Protein AF-A0A973FR50-F1 (afdb_monomer)

Foldseek 3Di:
DDQKDKFWLVVLLVCVVVVFFDFDDEPFAFFQQVQQSQDDPNTGFFQFQFWFWWKWKKFQCVQPVDDDQELVSLLVQLQPDLAAEAAAQLAVLVLQLQLVLLVHDQADPVLAGDLLDPSNLRSLVSSLSNLVSHPPPQDHNVSRLLCVLVVSHGIYIGTPVCVVVSCVSHVPRPMDIAAAHHHVVRRGGRAGRIITIGITGTNPQDDPRVVVSNVVSNVSSPLVNQLVVCLVVVGGGRHLVNLPPVSQCVDNNSVRNSVRRNPHHHQHSDLLSVLLSVLSSVQSVCCNVVVDRSNRSSVSSSVSSVVSSVD

pLDDT: mean 94.97, std 3.85, range [79.56, 98.69]

Structure (mmCIF, N/CA/C/O backbone):
data_AF-A0A973FR50-F1
#
_entry.id   AF-A0A973FR50-F1
#
loop_
_atom_site.group_PDB
_atom_site.id
_atom_site.type_symbol
_atom_site.label_atom_id
_atom_site.label_alt_id
_atom_site.label_comp_id
_atom_site.label_asym_id
_atom_site.label_entity_id
_atom_site.label_seq_id
_atom_site.pdbx_PDB_ins_code
_atom_site.Cartn_x
_atom_site.Cartn_y
_atom_site.Cartn_z
_atom_site.occupancy
_atom_site.B_iso_or_equiv
_atom_site.auth_seq_id
_atom_site.auth_comp_id
_atom_site.auth_asym_id
_atom_site.auth_atom_id
_atom_site.pdbx_PDB_model_num
ATOM 1 N N . PRO A 1 1 ? -26.676 11.278 14.166 1.00 79.56 1 PRO A N 1
ATOM 2 C CA . PRO A 1 1 ? -25.687 10.511 13.365 1.00 79.56 1 PRO A CA 1
ATOM 3 C C . PRO A 1 1 ? -26.154 9.049 13.283 1.00 79.56 1 PRO A C 1
ATOM 5 O O . PRO A 1 1 ? -26.975 8.680 14.120 1.00 79.56 1 PRO A O 1
ATOM 8 N N . PRO A 1 2 ? -25.730 8.241 12.295 1.00 93.00 2 PRO A N 1
ATOM 9 C CA . PRO A 1 2 ? -26.029 6.806 12.291 1.00 93.00 2 PRO A CA 1
ATOM 10 C C . PRO A 1 2 ? -25.257 6.091 13.408 1.00 93.00 2 PRO A C 1
ATOM 12 O O . PRO A 1 2 ? -24.106 6.436 13.641 1.00 93.00 2 PRO A O 1
ATOM 15 N N . ASP A 1 3 ? -25.846 5.074 14.041 1.00 95.00 3 ASP A N 1
ATOM 16 C CA . ASP A 1 3 ? -25.213 4.317 15.141 1.00 95.00 3 ASP A CA 1
ATOM 17 C C . ASP A 1 3 ? -23.899 3.634 14.731 1.00 95.00 3 ASP A C 1
ATOM 19 O O . ASP A 1 3 ? -22.931 3.572 15.494 1.00 95.00 3 ASP A O 1
ATOM 23 N N . LEU A 1 4 ? -23.883 3.106 13.505 1.00 97.69 4 LEU A N 1
ATOM 24 C CA . LEU A 1 4 ? -22.774 2.368 12.918 1.00 97.69 4 LEU A CA 1
ATOM 25 C C . LEU A 1 4 ? -22.346 3.023 11.611 1.00 97.69 4 LEU A C 1
ATOM 27 O O . LEU A 1 4 ? -23.181 3.416 10.794 1.00 97.69 4 LEU A O 1
ATOM 31 N N . ILE A 1 5 ? -21.037 3.072 11.388 1.00 97.81 5 ILE A N 1
ATOM 32 C CA . ILE A 1 5 ? -20.440 3.586 10.158 1.00 97.81 5 ILE A CA 1
ATOM 33 C C . ILE A 1 5 ? -19.549 2.490 9.590 1.00 97.81 5 ILE A C 1
ATOM 35 O O . ILE A 1 5 ? -18.604 2.060 10.243 1.00 97.81 5 ILE A O 1
ATOM 39 N N . TRP A 1 6 ? -19.848 2.032 8.375 1.00 96.75 6 TRP A N 1
ATOM 40 C CA . TRP A 1 6 ? -18.958 1.161 7.615 1.00 96.75 6 TRP A CA 1
ATOM 41 C C . TRP A 1 6 ? -18.271 1.991 6.535 1.00 96.75 6 TRP A C 1
ATOM 43 O O . TRP A 1 6 ? -18.905 2.372 5.553 1.00 96.75 6 TRP A O 1
ATOM 53 N N . ALA A 1 7 ? -16.985 2.276 6.725 1.00 96.12 7 ALA A N 1
ATOM 54 C CA . ALA A 1 7 ? -16.197 3.068 5.784 1.00 96.12 7 ALA A CA 1
ATOM 55 C C . ALA A 1 7 ? -14.722 2.641 5.777 1.00 96.12 7 ALA A C 1
ATOM 57 O O . ALA A 1 7 ? -14.352 1.653 6.411 1.00 96.12 7 ALA A O 1
ATOM 58 N N . ASP A 1 8 ? -13.897 3.346 5.009 1.00 95.00 8 ASP A N 1
ATOM 59 C CA . ASP A 1 8 ? -12.456 3.117 4.912 1.00 95.00 8 ASP A CA 1
ATOM 60 C C . ASP A 1 8 ? -11.662 3.736 6.078 1.00 95.00 8 ASP A C 1
ATOM 62 O O . ASP A 1 8 ? -12.209 4.362 6.990 1.00 95.00 8 ASP A O 1
ATOM 66 N N . GLN A 1 9 ? -10.345 3.527 6.052 1.00 93.19 9 GLN A N 1
ATOM 67 C CA . GLN A 1 9 ? -9.423 4.054 7.061 1.00 93.19 9 GLN A CA 1
ATOM 68 C C . GLN A 1 9 ? -9.336 5.586 7.087 1.00 93.19 9 GLN A C 1
ATOM 70 O O . GLN A 1 9 ? -9.082 6.152 8.145 1.00 93.19 9 GLN A O 1
ATOM 75 N N . GLU A 1 10 ? -9.540 6.269 5.957 1.00 91.88 10 GLU A N 1
ATOM 76 C CA . GLU A 1 10 ? -9.490 7.737 5.903 1.00 91.88 10 GLU A CA 1
ATOM 77 C C . GLU A 1 10 ? -10.679 8.327 6.658 1.00 91.88 10 GLU A C 1
ATOM 79 O O . GLU A 1 10 ? -10.516 9.203 7.512 1.00 91.88 10 GLU A O 1
ATOM 84 N N . THR A 1 11 ? -11.864 7.758 6.424 1.00 96.25 11 THR A N 1
ATOM 85 C CA . THR A 1 11 ? -13.074 8.087 7.178 1.00 96.25 11 THR A CA 1
ATOM 86 C C . THR A 1 11 ? -12.891 7.789 8.666 1.00 96.25 11 THR A C 1
ATOM 88 O O . THR A 1 11 ? -13.267 8.609 9.504 1.00 96.25 11 THR A O 1
ATOM 91 N N . LEU A 1 12 ? -12.275 6.650 9.011 1.00 96.94 12 LEU A N 1
ATOM 92 C CA . LEU A 1 12 ? -11.959 6.304 10.399 1.00 96.94 12 LEU A CA 1
ATOM 93 C C . LEU A 1 12 ? -11.050 7.346 11.049 1.00 96.94 12 LEU A C 1
ATOM 95 O O . LEU A 1 12 ? -11.374 7.834 12.128 1.00 96.94 12 LEU A O 1
ATOM 99 N N . ALA A 1 13 ? -9.947 7.715 10.397 1.00 94.62 13 ALA A N 1
ATOM 100 C CA . ALA A 1 13 ? -8.997 8.688 10.926 1.00 94.62 13 ALA A CA 1
ATOM 101 C C . ALA A 1 13 ? -9.630 10.075 11.126 1.00 94.62 13 ALA A C 1
ATOM 103 O O . ALA A 1 13 ? -9.324 10.751 12.108 1.00 94.62 13 ALA A O 1
ATOM 104 N N . GLY A 1 14 ? -10.522 10.497 10.222 1.00 94.50 14 GLY A N 1
ATOM 105 C CA . GLY A 1 14 ? -11.292 11.737 10.367 1.00 94.50 14 GLY A CA 1
ATOM 106 C C . GLY A 1 14 ? -12.243 11.695 11.564 1.00 94.50 14 GLY A C 1
ATOM 107 O O . GLY A 1 14 ? -12.143 12.520 12.467 1.00 94.50 14 GLY A O 1
ATOM 108 N N . LEU A 1 15 ? -13.110 10.679 11.627 1.00 96.69 15 LEU A N 1
ATOM 109 C CA . LEU A 1 15 ? -14.083 10.528 12.717 1.00 96.69 15 LEU A CA 1
ATOM 110 C C . LEU A 1 15 ? -13.418 10.355 14.087 1.00 96.69 15 LEU A C 1
ATOM 112 O O . LEU A 1 15 ? -13.945 10.827 15.095 1.00 96.69 15 LEU A O 1
ATOM 116 N N . LEU A 1 16 ? -12.270 9.675 14.130 1.00 96.25 16 LEU A N 1
ATOM 117 C CA . LEU A 1 16 ? -11.480 9.526 15.344 1.00 96.25 16 LEU A CA 1
ATOM 118 C C . LEU A 1 16 ? -10.911 10.872 15.809 1.00 96.25 16 LEU A C 1
ATOM 120 O O . LEU A 1 16 ? -11.036 11.201 16.987 1.00 96.25 16 LEU A O 1
ATOM 124 N N . ALA A 1 17 ? -10.335 11.658 14.894 1.00 94.00 17 ALA A N 1
ATOM 125 C CA . ALA A 1 17 ? -9.826 12.994 15.204 1.00 94.00 17 ALA A CA 1
ATOM 126 C C . ALA A 1 17 ? -10.936 13.934 15.712 1.00 94.00 17 ALA A C 1
ATOM 128 O O . ALA A 1 17 ? -10.703 14.720 16.627 1.00 94.00 17 ALA A O 1
ATOM 129 N N . ASP A 1 18 ? -12.156 13.781 15.191 1.00 95.62 18 ASP A N 1
ATOM 130 C CA . ASP A 1 18 ? -13.338 14.551 15.597 1.00 95.62 18 ASP A CA 1
ATOM 131 C C . ASP A 1 18 ? -14.015 14.023 16.882 1.00 95.62 18 ASP A C 1
ATOM 133 O O . ASP A 1 18 ? -15.074 14.517 17.289 1.00 95.62 18 ASP A O 1
ATOM 137 N N . GLY A 1 19 ? -13.456 12.986 17.519 1.00 96.31 19 GLY A N 1
ATOM 138 C CA . GLY A 1 19 ? -14.001 12.386 18.740 1.00 96.31 19 GLY A CA 1
ATOM 139 C C . GLY A 1 19 ? -15.372 11.723 18.560 1.00 96.31 19 GLY A C 1
ATOM 140 O O . GLY A 1 19 ? -16.116 11.578 19.528 1.00 96.31 19 GLY A O 1
ATOM 141 N N . GLN A 1 20 ? -15.724 11.333 17.331 1.00 97.56 20 GLN A N 1
ATOM 142 C CA . GLN A 1 20 ? -17.041 10.786 16.974 1.00 97.56 20 GLN A CA 1
ATOM 143 C C . GLN A 1 20 ? -17.154 9.275 17.194 1.00 97.56 20 GLN A C 1
ATOM 145 O O . GLN A 1 20 ? -18.222 8.701 16.991 1.00 97.56 20 GLN A O 1
ATOM 150 N N . LEU A 1 21 ? -16.070 8.607 17.585 1.00 98.00 21 LEU A N 1
ATOM 151 C CA . LEU A 1 21 ? -16.027 7.154 17.725 1.00 98.00 21 LEU A CA 1
ATOM 152 C C . LEU A 1 21 ? -15.899 6.728 19.186 1.00 98.00 21 LEU A C 1
ATOM 154 O O . LEU A 1 21 ? -15.312 7.430 20.008 1.00 98.00 21 LEU A O 1
ATOM 158 N N . GLN A 1 22 ? -16.397 5.532 19.497 1.00 98.06 22 GLN A N 1
ATOM 159 C CA . GLN A 1 22 ? -16.023 4.800 20.708 1.00 98.06 22 GLN A CA 1
ATOM 160 C C . GLN A 1 22 ? -15.123 3.609 20.369 1.00 98.06 22 GLN A C 1
ATOM 162 O O . GLN A 1 22 ? -15.199 3.039 19.280 1.00 98.06 22 GLN A O 1
ATOM 167 N N . ALA A 1 23 ? -14.292 3.204 21.329 1.00 98.06 23 ALA A N 1
ATOM 168 C CA . ALA A 1 23 ? -13.440 2.033 21.173 1.00 98.06 23 ALA A CA 1
ATOM 169 C C . ALA A 1 23 ? -14.272 0.746 21.048 1.00 98.06 23 ALA A C 1
ATOM 171 O O . ALA A 1 23 ? -15.275 0.550 21.740 1.00 98.06 23 ALA A O 1
ATOM 172 N N . VAL A 1 24 ? -13.804 -0.163 20.201 1.00 97.81 24 VAL A N 1
ATOM 173 C CA . VAL A 1 24 ? -14.421 -1.461 19.929 1.00 97.81 24 VAL A CA 1
ATOM 174 C C . VAL A 1 24 ? -13.473 -2.601 20.307 1.00 97.81 24 VAL A C 1
ATOM 176 O O . VAL A 1 24 ? -12.308 -2.402 20.647 1.00 97.81 24 VAL A O 1
ATOM 179 N N . GLN A 1 25 ? -13.984 -3.828 20.267 1.00 95.62 25 GLN A N 1
ATOM 180 C CA . GLN A 1 25 ? -13.192 -5.047 20.411 1.00 95.62 25 GLN A CA 1
ATOM 181 C C . GLN A 1 25 ? -13.450 -5.928 19.195 1.00 95.62 25 GLN A C 1
ATOM 183 O O . GLN A 1 25 ? -14.602 -6.089 18.796 1.00 95.62 25 GLN A O 1
ATOM 188 N N . SER A 1 26 ? -12.388 -6.508 18.645 1.00 94.44 26 SER A N 1
ATOM 189 C CA . SER A 1 26 ? -12.476 -7.544 17.616 1.00 94.44 26 SER A CA 1
ATOM 190 C C . SER A 1 26 ? -12.478 -8.922 18.284 1.00 94.44 26 SER A C 1
ATOM 192 O O . SER A 1 26 ? -11.691 -9.168 19.200 1.00 94.44 26 SER A O 1
ATOM 194 N N . LYS A 1 27 ? -13.382 -9.811 17.860 1.00 93.81 27 LYS A N 1
ATOM 195 C CA . LYS A 1 27 ? -13.430 -11.221 18.301 1.00 93.81 27 LYS A CA 1
ATOM 196 C C . LYS A 1 27 ? -12.976 -12.196 17.214 1.00 93.81 27 LYS A C 1
ATOM 198 O O . LYS A 1 27 ? -12.893 -13.396 17.477 1.00 93.81 27 LYS A O 1
ATOM 203 N N . GLY A 1 28 ? -12.743 -11.690 16.006 1.00 94.06 28 GLY A N 1
ATOM 204 C CA . GLY A 1 28 ? -12.264 -12.451 14.861 1.00 94.06 28 GLY A CA 1
ATOM 205 C C . GLY A 1 28 ? -10.750 -12.664 14.858 1.00 94.06 28 GLY A C 1
ATOM 206 O O . GLY A 1 28 ? -10.053 -12.509 15.861 1.00 94.06 28 GLY A O 1
ATOM 207 N N . ASP A 1 29 ? -10.233 -13.005 13.681 1.00 96.25 29 ASP A N 1
ATOM 208 C CA . ASP A 1 29 ? -8.812 -13.219 13.405 1.00 96.25 29 ASP A CA 1
ATOM 209 C C . ASP A 1 29 ? -8.277 -12.249 12.328 1.00 96.25 29 ASP A C 1
ATOM 211 O O . ASP A 1 29 ? -7.767 -12.688 11.291 1.00 96.25 29 ASP A O 1
ATOM 215 N N . PRO A 1 30 ? -8.385 -10.924 12.539 1.00 96.88 30 PRO A N 1
ATOM 216 C CA . PRO A 1 30 ? -8.095 -9.941 11.504 1.00 96.88 30 PRO A CA 1
ATOM 217 C C . PRO A 1 30 ? -6.619 -9.926 11.091 1.00 96.88 30 PRO A C 1
ATOM 219 O O . PRO A 1 30 ? -5.721 -10.259 11.869 1.00 96.88 30 PRO A O 1
ATOM 222 N N . LEU A 1 31 ? -6.346 -9.504 9.861 1.00 97.25 31 LEU A N 1
ATOM 223 C CA . LEU A 1 31 ? -4.993 -9.243 9.382 1.00 97.25 31 LEU A CA 1
ATOM 224 C C . LEU A 1 31 ? -4.296 -8.201 10.278 1.00 97.25 31 LEU A C 1
ATOM 226 O O . LEU A 1 31 ? -4.924 -7.191 10.603 1.00 97.25 31 LEU A O 1
ATOM 230 N N . PRO A 1 32 ? -3.021 -8.411 10.669 1.00 96.12 32 PRO A N 1
ATOM 231 C CA . PRO A 1 32 ? -2.315 -7.493 11.566 1.00 96.12 32 PRO A CA 1
ATOM 232 C C . PRO A 1 32 ? -2.300 -6.041 11.072 1.00 96.12 32 PRO A C 1
ATOM 234 O O . PRO A 1 32 ? -2.659 -5.150 11.834 1.00 96.12 32 PRO A O 1
ATOM 237 N N . GLY A 1 33 ? -2.026 -5.806 9.784 1.00 95.94 33 GLY A N 1
ATOM 238 C CA . GLY A 1 33 ? -2.044 -4.454 9.215 1.00 95.94 33 GLY A CA 1
ATOM 239 C C . GLY A 1 33 ? -3.408 -3.754 9.311 1.00 95.94 33 GLY A C 1
ATOM 240 O O . GLY A 1 33 ? -3.473 -2.547 9.507 1.00 95.94 33 GLY A O 1
ATOM 241 N N . LEU A 1 34 ? -4.527 -4.491 9.282 1.00 97.50 34 LEU A N 1
ATOM 242 C CA . LEU A 1 34 ? -5.849 -3.886 9.500 1.00 97.50 34 LEU A CA 1
ATOM 243 C C . LEU A 1 34 ? -6.082 -3.487 10.955 1.00 97.50 34 LEU A C 1
ATOM 245 O O . LEU A 1 34 ? -6.798 -2.523 11.214 1.00 97.50 34 LEU A O 1
ATOM 249 N N . LEU A 1 35 ? -5.517 -4.235 11.904 1.00 97.25 35 LEU A N 1
ATOM 250 C CA . LEU A 1 35 ? -5.550 -3.824 13.303 1.00 97.25 35 LEU A CA 1
ATOM 251 C C . LEU A 1 35 ? -4.754 -2.537 13.488 1.00 97.25 35 LEU A C 1
ATOM 253 O O . LEU A 1 35 ? -5.253 -1.631 14.146 1.00 97.25 35 LEU A O 1
ATOM 257 N N . GLU A 1 36 ? -3.574 -2.432 12.875 1.00 95.62 36 GLU A N 1
ATOM 258 C CA . GLU A 1 36 ? -2.768 -1.207 12.876 1.00 95.62 36 GLU A CA 1
ATOM 259 C C . GLU A 1 36 ? -3.562 -0.021 12.303 1.00 95.62 36 GLU A C 1
ATOM 261 O O . GLU A 1 36 ? -3.689 0.993 12.983 1.00 95.62 36 GLU A O 1
ATOM 266 N N . ASN A 1 37 ? -4.211 -0.181 11.141 1.00 96.25 37 ASN A N 1
ATOM 267 C CA . ASN A 1 37 ? -5.043 0.859 10.506 1.00 96.25 37 ASN A CA 1
ATOM 268 C C . ASN A 1 37 ? -6.165 1.419 11.386 1.00 96.25 37 ASN A C 1
ATOM 270 O O . ASN A 1 37 ? -6.622 2.541 11.175 1.00 96.25 37 ASN A O 1
ATOM 274 N N . ALA A 1 38 ? -6.665 0.619 12.325 1.00 97.31 38 ALA A N 1
ATOM 275 C CA . ALA A 1 38 ? -7.791 0.978 13.174 1.00 97.31 38 ALA A CA 1
ATOM 276 C C . ALA A 1 38 ? -7.393 1.179 14.639 1.00 97.31 38 ALA A C 1
ATOM 278 O O . ALA A 1 38 ? -8.282 1.342 15.477 1.00 97.31 38 ALA A O 1
ATOM 279 N N . SER A 1 39 ? -6.097 1.157 14.971 1.00 96.06 39 SER A N 1
ATOM 280 C CA . SER A 1 39 ? -5.629 1.263 16.354 1.00 96.06 39 SER A CA 1
ATOM 281 C C . SER A 1 39 ? -4.870 2.554 16.620 1.00 96.06 39 SER A C 1
ATOM 283 O O . SER A 1 39 ? -3.914 2.884 15.928 1.00 96.06 39 SER A O 1
ATOM 285 N N . ALA A 1 40 ? -5.257 3.245 17.686 1.00 94.00 40 ALA A N 1
ATOM 286 C CA . ALA A 1 40 ? -4.554 4.408 18.220 1.00 94.00 40 ALA A CA 1
ATOM 287 C C . ALA A 1 40 ? -4.648 4.389 19.750 1.00 94.00 40 ALA A C 1
ATOM 289 O O . ALA A 1 40 ? -5.666 3.957 20.302 1.00 94.00 40 ALA A O 1
ATOM 290 N N . ASP A 1 41 ? -3.584 4.814 20.435 1.00 91.19 41 ASP A N 1
ATOM 291 C CA . ASP A 1 41 ? -3.491 4.856 21.904 1.00 91.19 41 ASP A CA 1
ATOM 292 C C . ASP A 1 41 ? -3.843 3.521 22.588 1.00 91.19 41 ASP A C 1
ATOM 294 O O . ASP A 1 41 ? -4.537 3.466 23.608 1.00 91.19 41 ASP A O 1
ATOM 298 N N . GLY A 1 42 ? -3.411 2.410 21.982 1.00 92.62 42 GLY A N 1
ATOM 299 C CA . GLY A 1 42 ? -3.659 1.055 22.485 1.00 92.62 42 GLY A CA 1
ATOM 300 C C . GLY A 1 42 ? -5.122 0.596 22.411 1.00 92.62 42 GLY A C 1
ATOM 301 O O . GLY A 1 42 ? -5.470 -0.424 23.007 1.00 92.62 42 GLY A O 1
ATOM 302 N N . LYS A 1 43 ? -5.989 1.328 21.700 1.00 97.06 43 LYS A N 1
ATOM 303 C CA . LYS A 1 43 ? -7.406 0.996 21.502 1.00 97.06 43 LYS A CA 1
ATOM 304 C C . LYS A 1 43 ? -7.705 0.770 20.029 1.00 97.06 43 LYS A C 1
ATOM 306 O O . LYS A 1 43 ? -7.148 1.448 19.174 1.00 97.06 43 LYS A O 1
ATOM 311 N N . LEU A 1 44 ? -8.632 -0.145 19.760 1.00 98.19 44 LEU A N 1
ATOM 312 C CA . LEU A 1 44 ? -9.195 -0.377 18.434 1.00 98.19 44 LEU A CA 1
ATOM 313 C C . LEU A 1 44 ? -10.437 0.506 18.248 1.00 98.19 44 LEU A C 1
ATOM 315 O O . LEU A 1 44 ? -11.309 0.528 19.115 1.00 98.19 44 LEU A O 1
ATOM 319 N N . TRP A 1 45 ? -10.537 1.193 17.117 1.00 98.31 45 TRP A N 1
ATOM 320 C CA . TRP A 1 45 ? -11.592 2.173 16.819 1.00 98.31 45 TRP A CA 1
ATOM 321 C C . TRP A 1 45 ? -12.535 1.743 15.692 1.00 98.31 45 TRP A C 1
ATOM 323 O O . TRP A 1 45 ? -13.551 2.387 15.442 1.00 98.31 45 TRP A O 1
ATOM 333 N N . GLY A 1 46 ? -12.248 0.614 15.047 1.00 98.19 46 GLY A N 1
ATOM 334 C CA . GLY A 1 46 ? -13.112 0.010 14.045 1.00 98.19 46 GLY A CA 1
ATOM 335 C C . GLY A 1 46 ? -12.843 -1.484 13.911 1.00 98.19 46 GLY A C 1
ATOM 336 O O . GLY A 1 46 ? -11.699 -1.924 13.988 1.00 98.19 46 GLY A O 1
ATOM 337 N N . VAL A 1 47 ? -13.897 -2.278 13.729 1.00 98.44 47 VAL A N 1
ATOM 338 C CA . VAL A 1 47 ? -13.775 -3.724 13.499 1.00 98.44 47 VAL A CA 1
ATOM 339 C C . VAL A 1 47 ? -13.422 -3.956 12.028 1.00 98.44 47 VAL A C 1
ATOM 341 O O . VAL A 1 47 ? -14.216 -3.556 11.174 1.00 98.44 47 VAL A O 1
ATOM 344 N N . PRO A 1 48 ? -12.278 -4.583 11.698 1.00 97.81 48 PRO A N 1
ATOM 345 C CA . PRO A 1 48 ? -11.898 -4.834 10.310 1.00 97.81 48 PRO A CA 1
ATOM 346 C C . PRO A 1 48 ? -12.900 -5.734 9.580 1.00 97.81 48 PRO A C 1
ATOM 348 O O . PRO A 1 48 ? -13.218 -6.822 10.056 1.00 97.81 48 PRO A O 1
ATOM 351 N N . LEU A 1 49 ? -13.366 -5.300 8.406 1.00 96.38 49 LEU A N 1
ATOM 352 C CA . LEU A 1 49 ? -14.350 -6.032 7.601 1.00 96.38 49 LEU A CA 1
ATOM 353 C C . LEU A 1 49 ? -13.845 -6.471 6.228 1.00 96.38 49 LEU A C 1
ATOM 355 O O . LEU A 1 49 ? -14.357 -7.448 5.688 1.00 96.38 49 LEU A O 1
ATOM 359 N N . SER A 1 50 ? -12.871 -5.771 5.652 1.00 95.12 50 SER A N 1
ATOM 360 C CA . SER A 1 50 ? -12.230 -6.171 4.397 1.00 95.12 50 SER A CA 1
ATOM 361 C C . SER A 1 50 ? -10.827 -5.590 4.294 1.00 95.12 50 SER A C 1
ATOM 363 O O . SER A 1 50 ? -10.559 -4.519 4.837 1.00 95.12 50 SER A O 1
ATOM 365 N N . ALA A 1 51 ? -9.978 -6.260 3.526 1.00 95.00 51 ALA A N 1
ATOM 366 C CA . ALA A 1 51 ? -8.688 -5.776 3.061 1.00 95.00 51 ALA A CA 1
ATOM 367 C C . ALA A 1 51 ? -8.790 -5.351 1.589 1.00 95.00 51 ALA A C 1
ATOM 369 O O . ALA A 1 51 ? -9.505 -5.968 0.797 1.00 95.00 51 ALA A O 1
ATOM 370 N N . GLN A 1 52 ? -8.090 -4.286 1.221 1.00 89.62 52 GLN A N 1
ATOM 371 C CA . GLN A 1 52 ? -8.107 -3.723 -0.127 1.00 89.62 52 GLN A CA 1
ATOM 372 C C . GLN A 1 52 ? -6.842 -2.913 -0.391 1.00 89.62 52 GLN A C 1
ATOM 374 O O . GLN A 1 52 ? -6.050 -2.654 0.514 1.00 89.62 52 GLN A O 1
ATOM 379 N N . GLY A 1 53 ? -6.682 -2.458 -1.626 1.00 87.94 53 GLY A N 1
ATOM 380 C CA . GLY A 1 53 ? -5.693 -1.442 -1.942 1.00 87.94 53 GLY A CA 1
ATOM 381 C C . GLY A 1 53 ? -4.265 -1.975 -2.012 1.00 87.94 53 GLY A C 1
ATOM 382 O O . GLY A 1 53 ? -3.313 -1.221 -1.828 1.00 87.94 53 GLY A O 1
ATOM 383 N N . SER A 1 54 ? -4.109 -3.276 -2.255 1.00 91.81 54 SER A N 1
ATOM 384 C CA . SER A 1 54 ? -2.789 -3.882 -2.408 1.00 91.81 54 SER A CA 1
ATOM 385 C C . SER A 1 54 ? -2.191 -3.494 -3.757 1.00 91.81 54 SER A C 1
ATOM 387 O O . SER A 1 54 ? -2.818 -3.723 -4.792 1.00 91.81 54 SER A O 1
ATOM 389 N N . LEU A 1 55 ? -0.966 -2.961 -3.752 1.00 96.50 55 LEU A N 1
ATOM 390 C CA . LEU A 1 55 ? -0.180 -2.829 -4.978 1.00 96.50 55 LEU A CA 1
ATOM 391 C C . LEU A 1 55 ? 0.322 -4.198 -5.438 1.00 96.50 55 LEU A C 1
ATOM 393 O O . LEU A 1 55 ? 0.762 -5.027 -4.640 1.00 96.50 55 LEU A O 1
ATOM 397 N N . LEU A 1 56 ? 0.277 -4.411 -6.742 1.00 96.88 56 LEU A N 1
ATOM 398 C CA . LEU A 1 56 ? 0.639 -5.641 -7.423 1.00 96.88 56 LEU A CA 1
ATOM 399 C C . LEU A 1 56 ? 1.639 -5.324 -8.531 1.00 96.88 56 LEU A C 1
ATOM 401 O O . LEU A 1 56 ? 1.652 -4.226 -9.087 1.00 96.88 56 LEU A O 1
ATOM 405 N N . LEU A 1 57 ? 2.459 -6.313 -8.870 1.00 98.06 57 LEU A N 1
ATOM 406 C CA . LEU A 1 57 ? 3.264 -6.274 -10.077 1.00 98.06 57 LEU A CA 1
ATOM 407 C C . LEU A 1 57 ? 2.422 -6.823 -11.227 1.00 98.06 57 LEU A C 1
ATOM 409 O O . LEU A 1 57 ? 2.034 -7.993 -11.234 1.00 98.06 57 LEU A O 1
ATOM 413 N N . LEU A 1 58 ? 2.156 -5.968 -12.200 1.00 97.94 58 LEU A N 1
ATOM 414 C CA . LEU A 1 58 ? 1.481 -6.310 -13.437 1.00 97.94 58 LEU A CA 1
ATOM 415 C C . LEU A 1 58 ? 2.533 -6.484 -14.529 1.00 97.94 58 LEU A C 1
ATOM 417 O O . LEU A 1 58 ? 3.486 -5.706 -14.614 1.00 97.94 58 LEU A O 1
ATOM 421 N N . TYR A 1 59 ? 2.372 -7.508 -15.361 1.00 97.50 59 TYR A N 1
ATOM 422 C CA . TYR A 1 59 ? 3.278 -7.745 -16.477 1.00 97.50 59 TYR A CA 1
ATOM 423 C C . TYR A 1 59 ? 2.529 -8.163 -17.735 1.00 97.50 59 TYR A C 1
ATOM 425 O O . TYR A 1 59 ? 1.557 -8.911 -17.671 1.00 97.50 59 TYR A O 1
ATOM 433 N N . ASN A 1 60 ? 2.982 -7.680 -18.886 1.00 96.62 60 ASN A N 1
ATOM 434 C CA . ASN A 1 60 ? 2.468 -8.098 -20.181 1.00 96.62 60 ASN A CA 1
ATOM 435 C C . ASN A 1 60 ? 3.173 -9.396 -20.594 1.00 96.62 60 ASN A C 1
ATOM 437 O O . ASN A 1 60 ? 4.374 -9.389 -20.878 1.00 96.62 60 ASN A O 1
ATOM 441 N N . ARG A 1 61 ? 2.434 -10.508 -20.654 1.00 96.19 61 ARG A N 1
ATOM 442 C CA . ARG A 1 61 ? 2.979 -11.836 -20.979 1.00 96.19 61 ARG A CA 1
ATOM 443 C C . ARG A 1 61 ? 3.543 -11.937 -22.395 1.00 96.19 61 ARG A C 1
ATOM 445 O O . ARG A 1 61 ? 4.411 -12.775 -22.633 1.00 96.19 61 ARG A O 1
ATOM 452 N N . ALA A 1 62 ? 3.124 -11.059 -23.310 1.00 95.00 62 ALA A N 1
ATOM 453 C CA . ALA A 1 62 ? 3.709 -10.971 -24.646 1.00 95.00 62 ALA A CA 1
ATOM 454 C C . ALA A 1 62 ? 5.139 -10.397 -24.632 1.00 95.00 62 ALA A C 1
ATOM 456 O O . ALA A 1 62 ? 5.925 -10.690 -25.532 1.00 95.00 62 ALA A O 1
ATOM 457 N N . LEU A 1 63 ? 5.487 -9.603 -23.611 1.00 95.88 63 LEU A N 1
ATOM 458 C CA . LEU A 1 63 ? 6.796 -8.953 -23.468 1.00 95.88 63 LEU A CA 1
ATOM 459 C C . LEU A 1 63 ? 7.672 -9.587 -22.375 1.00 95.88 63 LEU A C 1
ATOM 461 O O . LEU A 1 63 ? 8.899 -9.513 -22.450 1.00 95.88 63 LEU A O 1
ATOM 465 N N . SER A 1 64 ? 7.067 -10.234 -21.375 1.00 96.31 64 SER A N 1
ATOM 466 C CA . SER A 1 64 ? 7.764 -10.960 -20.310 1.00 96.31 64 SER A CA 1
ATOM 467 C C . SER A 1 64 ? 6.999 -12.227 -19.938 1.00 96.31 64 SER A C 1
ATOM 469 O O . SER A 1 64 ? 5.898 -12.152 -19.406 1.00 96.31 64 SER A O 1
ATOM 471 N N . ALA A 1 65 ? 7.592 -13.400 -20.165 1.00 94.56 65 ALA A N 1
ATOM 472 C CA . ALA A 1 65 ? 6.930 -14.682 -19.898 1.00 94.56 65 ALA A CA 1
ATOM 473 C C . ALA A 1 65 ? 6.606 -14.906 -18.404 1.00 94.56 65 ALA A C 1
ATOM 475 O O . ALA A 1 65 ? 5.617 -15.559 -18.067 1.00 94.56 65 ALA A O 1
ATOM 476 N N . ASP A 1 66 ? 7.432 -14.352 -17.517 1.00 96.88 66 ASP A N 1
ATOM 477 C CA . ASP A 1 66 ? 7.338 -14.455 -16.061 1.00 96.88 66 ASP A CA 1
ATOM 478 C C . ASP A 1 66 ? 7.568 -13.083 -15.394 1.00 96.88 66 ASP A C 1
ATOM 480 O O . ASP A 1 66 ? 8.211 -12.209 -15.992 1.00 96.88 66 ASP A O 1
ATOM 484 N N . PRO A 1 67 ? 7.048 -12.852 -14.174 1.00 97.25 67 PRO A N 1
ATOM 485 C CA . PRO A 1 67 ? 7.319 -11.624 -13.435 1.00 97.25 67 PRO A CA 1
ATOM 486 C C . PRO A 1 67 ? 8.747 -11.639 -12.856 1.00 97.25 67 PRO A C 1
ATOM 488 O O . PRO A 1 67 ? 9.184 -12.684 -12.370 1.00 97.25 67 PRO A O 1
ATOM 491 N N . PRO A 1 68 ? 9.471 -10.501 -12.832 1.00 98.00 68 PRO A N 1
ATOM 492 C CA . PRO A 1 68 ? 10.737 -10.402 -12.108 1.00 98.00 68 PRO A CA 1
ATOM 493 C C . PRO A 1 68 ? 10.556 -10.745 -10.624 1.00 98.00 68 PRO A C 1
ATOM 495 O O . PRO A 1 68 ? 9.666 -10.221 -9.952 1.00 98.00 68 PRO A O 1
ATOM 498 N N . ALA A 1 69 ? 11.416 -11.618 -10.102 1.00 98.00 69 ALA A N 1
ATOM 499 C CA . ALA A 1 69 ? 11.349 -12.091 -8.723 1.00 98.00 69 ALA A CA 1
ATOM 500 C C . ALA A 1 69 ? 11.993 -11.106 -7.737 1.00 98.00 69 ALA A C 1
ATOM 502 O O . ALA A 1 69 ? 11.646 -11.097 -6.550 1.00 98.00 69 ALA A O 1
ATOM 503 N N . THR A 1 70 ? 12.918 -10.274 -8.223 1.00 98.69 70 THR A N 1
ATOM 504 C CA . THR A 1 70 ? 13.669 -9.304 -7.419 1.00 98.69 70 THR A CA 1
ATOM 505 C C . THR A 1 70 ? 13.584 -7.883 -7.971 1.00 98.69 70 THR A C 1
ATOM 507 O O . THR A 1 70 ? 13.299 -7.679 -9.151 1.00 98.69 70 THR A O 1
ATOM 510 N N . SER A 1 71 ? 13.839 -6.885 -7.120 1.00 98.44 71 SER A N 1
ATOM 511 C CA . SER A 1 71 ? 13.944 -5.486 -7.550 1.00 98.44 71 SER A CA 1
ATOM 512 C C . SER A 1 71 ? 15.038 -5.284 -8.603 1.00 98.44 71 SER A C 1
ATOM 514 O O . SER A 1 71 ? 14.860 -4.498 -9.529 1.00 98.44 71 SER A O 1
ATOM 516 N N . ASP A 1 72 ? 16.138 -6.033 -8.507 1.00 98.31 72 ASP A N 1
ATOM 517 C CA . ASP A 1 72 ? 17.267 -5.947 -9.438 1.00 98.31 72 ASP A CA 1
ATOM 518 C C . ASP A 1 72 ? 16.892 -6.516 -10.812 1.00 98.31 72 ASP A C 1
ATOM 520 O O . ASP A 1 72 ? 17.182 -5.910 -11.845 1.00 98.31 72 ASP A O 1
ATOM 524 N N . GLU A 1 73 ? 16.180 -7.648 -10.836 1.00 98.38 73 GLU A N 1
ATOM 525 C CA . GLU A 1 73 ? 15.607 -8.200 -12.066 1.00 98.38 73 GLU A CA 1
ATOM 526 C C . GLU A 1 73 ? 14.572 -7.258 -12.676 1.00 98.38 73 GLU A C 1
ATOM 528 O O . GLU A 1 73 ? 14.565 -7.081 -13.895 1.00 98.38 73 GLU A O 1
ATOM 533 N N . LEU A 1 74 ? 13.723 -6.636 -11.849 1.00 98.62 74 LEU A N 1
ATOM 534 C CA . LEU A 1 74 ? 12.747 -5.654 -12.310 1.00 98.62 74 LEU A CA 1
ATOM 535 C C . LEU A 1 74 ? 13.456 -4.479 -12.986 1.00 98.62 74 LEU A C 1
ATOM 537 O O . LEU A 1 74 ? 13.106 -4.147 -14.115 1.00 98.62 74 LEU A O 1
ATOM 541 N N . ILE A 1 75 ? 14.496 -3.905 -12.373 1.00 98.00 75 ILE A N 1
ATOM 542 C CA . ILE A 1 75 ? 15.299 -2.835 -12.985 1.00 98.00 75 ILE A CA 1
ATOM 543 C C . ILE A 1 75 ? 15.914 -3.304 -14.307 1.00 98.00 75 ILE A C 1
ATOM 545 O O . ILE A 1 75 ? 15.760 -2.642 -15.336 1.00 98.00 75 ILE A O 1
ATOM 549 N N . ALA A 1 76 ? 16.604 -4.446 -14.299 1.00 97.88 76 ALA A N 1
ATOM 550 C CA . ALA A 1 76 ? 17.327 -4.939 -15.466 1.00 97.88 76 ALA A CA 1
ATOM 551 C C . ALA A 1 76 ? 16.394 -5.231 -16.650 1.00 97.88 76 ALA A C 1
ATOM 553 O O . ALA A 1 76 ? 16.700 -4.867 -17.787 1.00 97.88 76 ALA A O 1
ATOM 554 N N . ARG A 1 77 ? 15.244 -5.865 -16.391 1.00 97.88 77 ARG A N 1
ATOM 555 C CA . ARG A 1 77 ? 14.247 -6.178 -17.420 1.00 97.88 77 ARG A CA 1
ATOM 556 C C . ARG A 1 77 ? 13.532 -4.922 -17.911 1.00 97.88 77 ARG A C 1
ATOM 558 O O . ARG A 1 77 ? 13.380 -4.768 -19.117 1.00 97.88 77 ARG A O 1
ATOM 565 N N . SER A 1 78 ? 13.176 -4.000 -17.017 1.00 97.38 78 SER A N 1
ATOM 566 C CA . SER A 1 78 ? 12.476 -2.761 -17.391 1.00 97.38 78 SER A CA 1
ATOM 567 C C . SER A 1 78 ? 13.355 -1.816 -18.220 1.00 97.38 78 SER A C 1
ATOM 569 O O . SER A 1 78 ? 12.859 -1.068 -19.052 1.00 97.38 78 SER A O 1
ATOM 571 N N . ARG A 1 79 ? 14.683 -1.866 -18.073 1.00 95.31 79 ARG A N 1
ATOM 572 C CA . ARG A 1 79 ? 15.606 -1.043 -18.879 1.00 95.31 79 ARG A CA 1
ATOM 573 C C . ARG A 1 79 ? 15.935 -1.629 -20.257 1.00 95.31 79 ARG A C 1
ATOM 575 O O . ARG A 1 79 ? 16.655 -0.996 -21.029 1.00 95.31 79 ARG A O 1
ATOM 582 N N . LYS A 1 80 ? 15.463 -2.837 -20.583 1.00 91.94 80 LYS A N 1
ATOM 583 C CA . LYS A 1 80 ? 15.817 -3.534 -21.825 1.00 91.94 80 LYS A CA 1
ATOM 584 C C . LYS A 1 80 ? 14.700 -3.432 -22.862 1.00 91.94 80 LYS A C 1
ATOM 586 O O . LYS A 1 80 ? 13.621 -3.968 -22.650 1.00 91.94 80 LYS A O 1
ATOM 591 N N . GLY A 1 81 ? 14.994 -2.866 -24.035 1.00 86.12 81 GLY A N 1
ATOM 592 C CA . GLY A 1 81 ? 14.046 -2.831 -25.160 1.00 86.12 81 GLY A CA 1
ATOM 593 C C . GLY A 1 81 ? 12.713 -2.183 -24.767 1.00 86.12 81 GLY A C 1
ATOM 594 O O . GLY A 1 81 ? 12.719 -1.132 -24.137 1.00 86.12 81 GLY A O 1
ATOM 595 N N . GLN A 1 82 ? 11.592 -2.838 -25.082 1.00 84.19 82 GLN A N 1
ATOM 596 C CA . GLN A 1 82 ? 10.236 -2.439 -24.655 1.00 84.19 82 GLN A CA 1
ATOM 597 C C . GLN A 1 82 ? 9.902 -2.878 -23.212 1.00 84.19 82 GLN A C 1
ATOM 599 O O . GLN A 1 82 ? 8.745 -3.106 -22.874 1.00 84.19 82 GLN A O 1
ATOM 604 N N . GLY A 1 83 ? 10.918 -3.046 -22.358 1.00 90.75 83 GLY A N 1
ATOM 605 C CA . GLY A 1 83 ? 10.767 -3.437 -20.960 1.00 90.75 83 GLY A CA 1
ATOM 606 C C . GLY A 1 83 ? 9.872 -2.459 -20.214 1.00 90.75 83 GLY A C 1
ATOM 607 O O . GLY A 1 83 ? 8.770 -2.825 -19.853 1.00 90.75 83 GLY A O 1
ATOM 608 N N . GLY A 1 84 ? 10.319 -1.218 -20.033 1.00 96.81 84 GLY A N 1
ATOM 609 C CA . GLY A 1 84 ? 9.593 -0.141 -19.362 1.00 96.81 84 GLY A CA 1
ATOM 610 C C . GLY A 1 84 ? 9.079 -0.468 -17.954 1.00 96.81 84 GLY A C 1
ATOM 611 O O . GLY A 1 84 ? 8.909 -1.614 -17.550 1.00 96.81 84 GLY A O 1
ATOM 612 N N . LEU A 1 85 ? 8.818 0.561 -17.164 1.00 98.38 85 LEU A N 1
ATOM 613 C CA . LEU A 1 85 ? 8.093 0.403 -15.910 1.00 98.38 85 LEU A CA 1
ATOM 614 C C . LEU A 1 85 ? 7.243 1.637 -15.677 1.00 98.38 85 LEU A C 1
ATOM 616 O O . LEU A 1 85 ? 7.763 2.749 -15.673 1.00 98.38 85 LEU A O 1
ATOM 620 N N . VAL A 1 86 ? 5.947 1.436 -15.464 1.00 97.94 86 VAL A N 1
ATOM 621 C CA . VAL A 1 86 ? 5.015 2.524 -15.161 1.00 97.94 86 VAL A CA 1
ATOM 622 C C . VAL A 1 86 ? 4.376 2.333 -13.790 1.00 97.94 86 VAL A C 1
ATOM 624 O O . VAL A 1 86 ? 3.987 1.232 -13.404 1.00 97.94 86 VAL A O 1
ATOM 627 N N . LEU A 1 87 ? 4.285 3.425 -13.040 1.00 97.19 87 LEU A N 1
ATOM 628 C CA . LEU A 1 87 ? 3.557 3.527 -11.779 1.00 97.19 87 LEU A CA 1
ATOM 629 C C . LEU A 1 87 ? 3.253 4.998 -11.463 1.00 97.19 87 LEU A C 1
ATOM 631 O O . LEU A 1 87 ? 3.679 5.897 -12.192 1.00 97.19 87 LEU A O 1
ATOM 635 N N . ALA A 1 88 ? 2.515 5.254 -10.384 1.00 96.25 88 ALA A N 1
ATOM 636 C CA . ALA A 1 88 ? 2.367 6.603 -9.846 1.00 96.25 88 ALA A CA 1
ATOM 637 C C . ALA A 1 88 ? 3.651 6.998 -9.093 1.00 96.25 88 ALA A C 1
ATOM 639 O O . ALA A 1 88 ? 3.837 6.644 -7.934 1.00 96.25 88 ALA A O 1
ATOM 640 N N . TRP A 1 89 ? 4.569 7.680 -9.782 1.00 94.44 89 TRP A N 1
ATOM 641 C CA . TRP A 1 89 ? 5.886 8.028 -9.232 1.00 94.44 89 TRP A CA 1
ATOM 642 C C . TRP A 1 89 ? 5.828 9.067 -8.110 1.00 94.44 89 TRP A C 1
ATOM 644 O O . TRP A 1 89 ? 6.537 8.936 -7.120 1.00 94.44 89 TRP A O 1
ATOM 654 N N . ASP A 1 90 ? 4.976 10.077 -8.247 1.00 87.44 90 ASP A N 1
ATOM 655 C CA . ASP A 1 90 ? 4.858 11.184 -7.295 1.00 87.44 90 ASP A CA 1
ATOM 656 C C . ASP A 1 90 ? 3.796 10.891 -6.214 1.00 87.44 90 ASP A C 1
ATOM 658 O O . ASP A 1 90 ? 2.985 11.754 -5.906 1.00 87.44 90 ASP A O 1
ATOM 662 N N . GLU A 1 91 ? 3.731 9.660 -5.689 1.00 92.94 91 GLU A N 1
ATOM 663 C CA . GLU A 1 91 ? 2.746 9.281 -4.664 1.00 92.94 91 GLU A CA 1
ATOM 664 C C . GLU A 1 91 ? 3.391 8.366 -3.587 1.00 92.94 91 GLU A C 1
ATOM 666 O O . GLU A 1 91 ? 4.021 7.353 -3.931 1.00 92.94 91 GLU A O 1
ATOM 671 N N . PRO A 1 92 ? 3.258 8.688 -2.278 1.00 95.50 92 PRO A N 1
ATOM 672 C CA . PRO A 1 92 ? 3.883 7.934 -1.183 1.00 95.50 92 PRO A CA 1
ATOM 673 C C . PRO A 1 92 ? 3.633 6.417 -1.183 1.00 95.50 92 PRO A C 1
ATOM 675 O O . PRO A 1 92 ? 4.562 5.633 -0.992 1.00 95.50 92 PRO A O 1
ATOM 678 N N . ARG A 1 93 ? 2.401 5.968 -1.419 1.00 94.62 93 ARG A N 1
ATOM 679 C CA . ARG A 1 93 ? 1.944 4.571 -1.469 1.00 94.62 93 ARG A CA 1
ATOM 680 C C . ARG A 1 93 ? 2.792 3.699 -2.387 1.00 94.62 93 ARG A C 1
ATOM 682 O O . ARG A 1 93 ? 2.931 2.518 -2.087 1.00 94.62 93 ARG A O 1
ATOM 689 N N . TRP A 1 94 ? 3.373 4.237 -3.460 1.00 97.56 94 TRP A N 1
ATOM 690 C CA . TRP A 1 94 ? 4.260 3.474 -4.347 1.00 97.56 94 TRP A CA 1
ATOM 691 C C . TRP A 1 94 ? 5.717 3.431 -3.878 1.00 97.56 94 TRP A C 1
ATOM 693 O O . TRP A 1 94 ? 6.437 2.495 -4.238 1.00 97.56 94 TRP A O 1
ATOM 703 N N . LEU A 1 95 ? 6.146 4.374 -3.036 1.00 98.31 95 LEU A N 1
ATOM 704 C CA . LEU A 1 95 ? 7.446 4.338 -2.362 1.00 98.31 95 LEU A CA 1
ATOM 705 C C . LEU A 1 95 ? 7.444 3.357 -1.179 1.00 98.31 95 LEU A C 1
ATOM 707 O O . LEU A 1 95 ? 8.401 2.603 -0.986 1.00 98.31 95 LEU A O 1
ATOM 711 N N . LEU A 1 96 ? 6.363 3.349 -0.396 1.00 97.81 96 LEU A N 1
ATOM 712 C CA . LEU A 1 96 ? 6.263 2.599 0.856 1.00 97.81 96 LEU A CA 1
ATOM 713 C C . LEU A 1 96 ? 6.605 1.102 0.764 1.00 97.81 96 LEU A C 1
ATOM 715 O O . LEU A 1 96 ? 7.333 0.634 1.641 1.00 97.81 96 LEU A O 1
ATOM 719 N N . PRO A 1 97 ? 6.190 0.337 -0.268 1.00 97.94 97 PRO A N 1
ATOM 720 C CA . PRO A 1 97 ? 6.570 -1.065 -0.378 1.00 97.94 97 PRO A CA 1
ATOM 721 C C . PRO A 1 97 ? 8.074 -1.301 -0.282 1.00 97.94 97 PRO A C 1
ATOM 723 O O . PRO A 1 97 ? 8.515 -2.280 0.323 1.00 97.94 97 PRO A O 1
ATOM 726 N N . TRP A 1 98 ? 8.862 -0.392 -0.853 1.00 98.50 98 TRP A N 1
ATOM 727 C CA . TRP A 1 98 ? 10.315 -0.468 -0.850 1.00 98.50 98 TRP A CA 1
ATOM 728 C C . TRP A 1 98 ? 10.887 -0.110 0.517 1.00 98.50 98 TRP A C 1
ATOM 730 O O . TRP A 1 98 ? 11.772 -0.819 0.987 1.00 98.50 98 TRP A O 1
ATOM 740 N N . LEU A 1 99 ? 10.341 0.907 1.194 1.00 98.50 99 LEU A N 1
ATOM 741 C CA . LEU A 1 99 ? 10.702 1.241 2.578 1.00 98.50 99 LEU A CA 1
ATOM 742 C C . LEU A 1 99 ? 10.541 0.030 3.503 1.00 98.50 99 LEU A C 1
ATOM 744 O O . LEU A 1 99 ? 11.487 -0.350 4.197 1.00 98.50 99 LEU A O 1
ATOM 748 N N . TYR A 1 100 ? 9.383 -0.630 3.454 1.00 97.06 100 TYR A N 1
ATOM 749 C CA . TYR A 1 100 ? 9.131 -1.835 4.247 1.00 97.06 100 TYR A CA 1
ATOM 750 C C . TYR A 1 100 ? 9.993 -3.022 3.797 1.00 97.06 100 TYR A C 1
ATOM 752 O O . TYR A 1 100 ? 10.456 -3.805 4.631 1.00 97.06 100 TYR A O 1
ATOM 760 N N . GLY A 1 101 ? 10.302 -3.120 2.499 1.00 97.50 101 GLY A N 1
ATOM 761 C CA . GLY A 1 101 ? 11.284 -4.066 1.964 1.00 97.50 101 GLY A CA 1
ATOM 762 C C . GLY A 1 101 ? 12.691 -3.854 2.539 1.00 97.50 101 GLY A C 1
ATOM 763 O O . GLY A 1 101 ? 13.396 -4.820 2.828 1.00 97.50 101 GLY A O 1
ATOM 764 N N . PHE A 1 102 ? 13.089 -2.611 2.812 1.00 98.25 102 PHE A N 1
ATOM 765 C CA . PHE A 1 102 ? 14.327 -2.292 3.534 1.00 98.25 102 PHE A CA 1
ATOM 766 C C . PHE A 1 102 ? 14.199 -2.402 5.063 1.00 98.25 102 PHE A C 1
ATOM 768 O O . PHE A 1 102 ? 15.192 -2.273 5.776 1.00 98.25 102 PHE A O 1
ATOM 775 N N . GLY A 1 103 ? 13.003 -2.707 5.573 1.00 96.06 103 GLY A N 1
ATOM 776 C CA . GLY A 1 103 ? 12.720 -2.847 6.999 1.00 96.06 103 GLY A CA 1
ATOM 777 C C . GLY A 1 103 ? 12.523 -1.528 7.743 1.00 96.06 103 GLY A C 1
ATOM 778 O O . GLY A 1 103 ? 12.587 -1.538 8.969 1.00 96.06 103 GLY A O 1
ATOM 779 N N . GLY A 1 104 ? 12.306 -0.426 7.023 1.00 96.25 104 GLY A N 1
ATOM 780 C CA . GLY A 1 104 ? 11.913 0.852 7.610 1.00 96.25 104 GLY A CA 1
ATOM 781 C C . GLY A 1 104 ? 10.415 0.929 7.917 1.00 96.25 104 GLY A C 1
ATOM 782 O O . GLY A 1 104 ? 9.646 0.027 7.585 1.00 96.25 104 GLY A O 1
ATOM 783 N N . SER A 1 105 ? 10.017 2.035 8.539 1.00 95.75 105 SER A N 1
ATOM 784 C CA . SER A 1 105 ? 8.635 2.418 8.844 1.00 95.75 105 SER A CA 1
ATOM 785 C C . SER A 1 105 ? 8.490 3.925 8.620 1.00 95.75 105 SER A C 1
ATOM 787 O O . SER A 1 105 ? 9.495 4.621 8.508 1.00 95.75 105 SER A O 1
ATOM 789 N N . ILE A 1 106 ? 7.258 4.427 8.529 1.00 96.62 106 ILE A N 1
ATOM 790 C CA . ILE A 1 106 ? 6.999 5.874 8.474 1.00 96.62 106 ILE A CA 1
ATOM 791 C C . ILE A 1 106 ? 6.912 6.506 9.862 1.00 96.62 106 ILE A C 1
ATOM 793 O O . ILE A 1 106 ? 7.134 7.705 9.997 1.00 96.62 106 ILE A O 1
ATOM 797 N N . THR A 1 107 ? 6.626 5.704 10.889 1.00 95.44 107 THR A N 1
ATOM 798 C CA . THR A 1 107 ? 6.579 6.127 12.291 1.00 95.44 107 THR A CA 1
ATOM 799 C C . THR A 1 107 ? 7.209 5.082 13.208 1.00 95.44 107 THR A C 1
ATOM 801 O O . THR A 1 107 ? 7.189 3.886 12.892 1.00 95.44 107 THR A O 1
ATOM 804 N N . ASP A 1 108 ? 7.730 5.520 14.352 1.00 92.31 108 ASP A N 1
ATOM 805 C CA . ASP A 1 108 ? 8.179 4.642 15.435 1.00 92.31 108 ASP A CA 1
ATOM 806 C C . ASP A 1 108 ? 7.034 4.232 16.387 1.00 92.31 108 ASP A C 1
ATOM 808 O O . ASP A 1 108 ? 5.857 4.526 16.160 1.00 92.31 108 ASP A O 1
ATOM 812 N N . ALA A 1 109 ? 7.388 3.502 17.451 1.00 86.50 109 ALA A N 1
ATOM 813 C CA . ALA A 1 109 ? 6.452 3.033 18.472 1.00 86.50 109 ALA A CA 1
ATOM 814 C C . ALA A 1 109 ? 5.908 4.156 19.372 1.00 86.50 109 ALA A C 1
ATOM 816 O O . ALA A 1 109 ? 4.836 3.990 19.953 1.00 86.50 109 ALA A O 1
ATOM 817 N N . ASP A 1 110 ? 6.622 5.281 19.464 1.00 85.94 110 ASP A N 1
ATOM 818 C CA . ASP A 1 110 ? 6.206 6.476 20.204 1.00 85.94 110 ASP A CA 1
ATOM 819 C C . ASP A 1 110 ? 5.334 7.403 19.335 1.00 85.94 110 ASP A C 1
ATOM 821 O O . ASP A 1 110 ? 4.912 8.480 19.766 1.00 85.94 110 ASP A O 1
ATOM 825 N N . GLY A 1 111 ? 5.036 6.976 18.103 1.00 85.25 111 GLY A N 1
ATOM 826 C CA . GLY A 1 111 ? 4.216 7.714 17.160 1.00 85.25 111 GLY A CA 1
ATOM 827 C C . GLY A 1 111 ? 4.918 8.950 16.610 1.00 85.25 111 GLY A C 1
ATOM 828 O O . GLY A 1 111 ? 4.232 9.920 16.311 1.00 85.25 111 GLY A O 1
ATOM 829 N N . GLN A 1 112 ? 6.246 8.944 16.482 1.00 93.56 112 GLN A N 1
ATOM 830 C CA . GLN A 1 112 ? 7.007 10.000 15.808 1.00 93.56 112 GLN A CA 1
ATOM 831 C C . GLN A 1 112 ? 7.349 9.597 14.367 1.00 93.56 112 GLN A C 1
ATOM 833 O O . GLN A 1 112 ? 7.577 8.410 14.117 1.00 93.56 112 GLN A O 1
ATOM 838 N N . PRO A 1 113 ? 7.389 10.535 13.399 1.00 96.88 113 PRO A N 1
ATOM 839 C CA . PRO A 1 113 ? 7.856 10.254 12.041 1.00 96.88 113 PRO A CA 1
ATOM 840 C C . PRO A 1 113 ? 9.297 9.723 12.016 1.00 96.88 113 PRO A C 1
ATOM 842 O O . PRO A 1 113 ? 10.124 10.143 12.820 1.00 96.88 113 PRO A O 1
ATOM 845 N N . THR A 1 114 ? 9.604 8.808 11.089 1.00 96.94 114 THR A N 1
ATOM 846 C CA . THR A 1 114 ? 10.934 8.158 10.956 1.00 96.94 114 THR A CA 1
ATOM 847 C C . THR A 1 114 ? 11.427 8.097 9.504 1.00 96.94 114 THR A C 1
ATOM 849 O O . THR A 1 114 ? 11.865 7.067 8.981 1.00 96.94 114 THR A O 1
ATOM 852 N N . LEU A 1 115 ? 11.334 9.227 8.815 1.00 98.38 115 LEU A N 1
ATOM 853 C CA . LEU A 1 115 ? 11.637 9.378 7.396 1.00 98.38 115 LEU A CA 1
ATOM 854 C C . LEU A 1 115 ? 13.121 9.656 7.119 1.00 98.38 115 LEU A C 1
ATOM 856 O O . LEU A 1 115 ? 13.585 9.335 6.031 1.00 98.38 115 LEU A O 1
ATOM 860 N N . ASP A 1 116 ? 13.902 10.148 8.080 1.00 98.00 116 ASP A N 1
ATOM 861 C CA . ASP A 1 116 ? 15.342 10.431 7.920 1.00 98.00 116 ASP A CA 1
ATOM 862 C C . ASP A 1 116 ? 16.261 9.218 8.193 1.00 98.00 116 ASP A C 1
ATOM 864 O O . ASP A 1 116 ? 17.417 9.342 8.601 1.00 98.00 116 ASP A O 1
ATOM 868 N N . THR A 1 117 ? 15.768 8.005 7.942 1.00 98.12 117 THR A N 1
ATOM 869 C CA . THR A 1 117 ? 16.476 6.767 8.292 1.00 98.12 117 THR A CA 1
ATOM 870 C C . THR A 1 117 ? 17.327 6.210 7.141 1.00 98.12 117 THR A C 1
ATOM 872 O O . THR A 1 117 ? 17.014 6.412 5.962 1.00 98.12 117 THR A O 1
ATOM 875 N N . PRO A 1 118 ? 18.362 5.389 7.430 1.00 97.81 118 PRO A N 1
ATOM 876 C CA . PRO A 1 118 ? 19.103 4.667 6.391 1.00 97.81 118 PRO A CA 1
ATOM 877 C C . PRO A 1 118 ? 18.215 3.773 5.512 1.00 97.81 118 PRO A C 1
ATOM 879 O O . PRO A 1 118 ? 18.478 3.622 4.319 1.00 97.81 118 PRO A O 1
ATOM 882 N N . ALA A 1 119 ? 17.151 3.196 6.086 1.00 98.00 119 ALA A N 1
ATOM 883 C CA . ALA A 1 119 ? 16.184 2.391 5.345 1.00 98.00 119 ALA A CA 1
ATOM 884 C C . ALA A 1 119 ? 15.400 3.240 4.332 1.00 98.00 119 ALA A C 1
ATOM 886 O O . ALA A 1 119 ? 15.239 2.814 3.187 1.00 98.00 119 ALA A O 1
ATOM 887 N N . MET A 1 120 ? 14.980 4.454 4.711 1.00 98.62 120 MET A N 1
ATOM 888 C CA . MET A 1 120 ? 14.349 5.386 3.775 1.00 98.62 120 MET A CA 1
ATOM 889 C C . MET A 1 120 ? 15.318 5.825 2.679 1.00 98.62 120 MET A C 1
ATOM 891 O O . MET A 1 120 ? 14.968 5.763 1.505 1.00 98.62 120 MET A O 1
ATOM 895 N N . ALA A 1 121 ? 16.559 6.187 3.015 1.00 98.38 121 ALA A N 1
ATOM 896 C CA . ALA A 1 121 ? 17.552 6.563 2.006 1.00 98.38 121 ALA A CA 1
ATOM 897 C C . ALA A 1 121 ? 17.794 5.436 0.977 1.00 98.38 121 ALA A C 1
ATOM 899 O O . ALA A 1 121 ? 17.879 5.696 -0.227 1.00 98.38 121 ALA A O 1
ATOM 900 N N . ALA A 1 122 ? 17.843 4.175 1.425 1.00 98.50 122 ALA A N 1
ATOM 901 C CA . ALA A 1 122 ? 17.949 3.011 0.545 1.00 98.50 122 ALA A CA 1
ATOM 902 C C . ALA A 1 122 ? 16.695 2.812 -0.327 1.00 98.50 122 ALA A C 1
ATOM 904 O O . ALA A 1 122 ? 16.818 2.546 -1.527 1.00 98.50 122 ALA A O 1
ATOM 905 N N . ALA A 1 123 ? 15.501 2.998 0.242 1.00 98.56 123 ALA A N 1
ATOM 906 C CA . ALA A 1 123 ? 14.237 2.933 -0.488 1.00 98.56 123 ALA A CA 1
ATOM 907 C C . ALA A 1 123 ? 14.133 4.023 -1.561 1.00 98.56 123 ALA A C 1
ATOM 909 O O . ALA A 1 123 ? 13.830 3.716 -2.710 1.00 98.56 123 ALA A O 1
ATOM 910 N N . LEU A 1 124 ? 14.470 5.271 -1.224 1.00 98.69 124 LEU A N 1
ATOM 911 C CA . LEU A 1 124 ? 14.537 6.397 -2.156 1.00 98.69 124 LEU A CA 1
ATOM 912 C C . LEU A 1 124 ? 15.546 6.136 -3.279 1.00 98.69 124 LEU A C 1
ATOM 914 O O . LEU A 1 124 ? 15.292 6.471 -4.437 1.00 98.69 124 LEU A O 1
ATOM 918 N N . ASN A 1 125 ? 16.684 5.509 -2.967 1.00 98.38 125 ASN A N 1
ATOM 919 C CA . ASN A 1 125 ? 17.661 5.132 -3.983 1.00 98.38 125 ASN A CA 1
ATOM 920 C C . ASN A 1 125 ? 17.089 4.100 -4.959 1.00 98.38 125 ASN A C 1
ATOM 922 O O . ASN A 1 125 ? 17.141 4.312 -6.168 1.00 98.38 125 ASN A O 1
ATOM 926 N N . LEU A 1 126 ? 16.499 3.020 -4.441 1.00 98.56 126 LEU A N 1
ATOM 927 C CA . LEU A 1 126 ? 15.863 2.005 -5.276 1.00 98.56 126 LEU A CA 1
ATOM 928 C C . LEU A 1 126 ? 14.724 2.599 -6.119 1.00 98.56 126 LEU A C 1
ATOM 930 O O . LEU A 1 126 ? 14.631 2.325 -7.313 1.00 98.56 126 LEU A O 1
ATOM 934 N N . PHE A 1 127 ? 13.887 3.445 -5.522 1.00 98.00 127 PHE A N 1
ATOM 935 C CA . PHE A 1 127 ? 12.762 4.074 -6.205 1.00 98.00 127 PHE A CA 1
ATOM 936 C C . PHE A 1 127 ? 13.222 4.995 -7.342 1.00 98.00 127 PHE A C 1
ATOM 938 O O . PHE A 1 127 ? 12.669 4.945 -8.440 1.00 98.00 127 PHE A O 1
ATOM 945 N N . LYS A 1 128 ? 14.302 5.759 -7.130 1.00 97.00 128 LYS A N 1
ATOM 946 C CA . LYS A 1 128 ? 14.950 6.550 -8.184 1.00 97.00 128 LYS A CA 1
ATOM 947 C C . LYS A 1 128 ? 15.501 5.668 -9.308 1.00 97.00 128 LYS A C 1
ATOM 949 O O . LYS A 1 128 ? 15.321 6.002 -10.475 1.00 97.00 128 LYS A O 1
ATOM 954 N N . GLU A 1 129 ? 16.140 4.542 -8.988 1.00 96.88 129 GLU A N 1
ATOM 955 C CA . GLU A 1 129 ? 16.628 3.603 -10.006 1.00 96.88 129 GLU A CA 1
ATOM 956 C C . GLU A 1 129 ? 15.477 2.999 -10.826 1.00 96.88 129 GLU A C 1
ATOM 958 O O . GLU A 1 129 ? 15.579 2.900 -12.052 1.00 96.88 129 GLU A O 1
ATOM 963 N N . LEU A 1 130 ? 14.358 2.651 -10.188 1.00 97.62 130 LEU A N 1
ATOM 964 C CA . LEU A 1 130 ? 13.151 2.202 -10.884 1.00 97.62 130 LEU A CA 1
ATOM 965 C C . LEU A 1 130 ? 12.593 3.303 -11.802 1.00 97.62 130 LEU A C 1
ATOM 967 O O . LEU A 1 130 ? 12.246 3.009 -12.945 1.00 97.62 130 LEU A O 1
ATOM 971 N N . ALA A 1 131 ? 12.583 4.564 -11.355 1.00 96.06 131 ALA A N 1
ATOM 972 C CA . ALA A 1 131 ? 12.081 5.701 -12.134 1.00 96.06 131 ALA A CA 1
ATOM 973 C C . ALA A 1 131 ? 12.848 5.931 -13.445 1.00 96.06 131 ALA A C 1
ATOM 975 O O . ALA A 1 131 ? 12.274 6.415 -14.417 1.00 96.06 131 ALA A O 1
ATOM 976 N N . LEU A 1 132 ? 14.119 5.522 -13.524 1.00 95.00 132 LEU A N 1
ATOM 977 C CA . LEU A 1 132 ? 14.895 5.582 -14.770 1.00 95.00 132 LEU A CA 1
ATOM 978 C C . LEU A 1 132 ? 14.393 4.611 -15.854 1.00 95.00 132 LEU A C 1
ATOM 980 O O . LEU A 1 132 ? 14.773 4.758 -17.012 1.00 95.00 132 LEU A O 1
ATOM 984 N N . ALA A 1 133 ? 13.574 3.616 -15.499 1.00 95.31 133 ALA A N 1
ATOM 985 C CA . ALA A 1 133 ? 12.910 2.739 -16.462 1.00 95.31 133 ALA A CA 1
ATOM 986 C C . ALA A 1 133 ? 11.544 3.272 -16.935 1.00 95.31 133 ALA A C 1
ATOM 988 O O . ALA A 1 133 ? 10.925 2.659 -17.807 1.00 95.31 133 ALA A O 1
ATOM 989 N N . ASN A 1 134 ? 11.068 4.396 -16.388 1.00 95.62 134 ASN A N 1
ATOM 990 C CA . ASN A 1 134 ? 9.857 5.046 -16.874 1.00 95.62 134 ASN A CA 1
ATOM 991 C C . ASN A 1 134 ? 10.085 5.606 -18.287 1.00 95.62 134 ASN A C 1
ATOM 993 O O . ASN A 1 134 ? 11.031 6.380 -18.476 1.00 95.62 134 ASN A O 1
ATOM 997 N N . PRO A 1 135 ? 9.226 5.283 -19.272 1.00 93.88 135 PRO A N 1
ATOM 998 C CA . PRO A 1 135 ? 9.322 5.886 -20.594 1.00 93.88 135 PRO A CA 1
ATOM 999 C C . PRO A 1 135 ? 9.248 7.412 -20.515 1.00 93.88 135 PRO A C 1
ATOM 1001 O O . PRO A 1 135 ? 8.437 7.974 -19.775 1.00 93.88 135 PRO A O 1
ATOM 1004 N N . ALA A 1 136 ? 10.084 8.103 -21.288 1.00 92.88 136 ALA A N 1
ATOM 1005 C CA . ALA A 1 136 ? 10.190 9.556 -21.213 1.00 92.88 136 ALA A CA 1
ATOM 1006 C C . ALA A 1 136 ? 8.877 10.258 -21.602 1.00 92.88 136 ALA A C 1
ATOM 1008 O O . ALA A 1 136 ? 8.608 11.359 -21.127 1.00 92.88 136 ALA A O 1
ATOM 1009 N N . GLU A 1 137 ? 8.054 9.635 -22.436 1.00 93.56 137 GLU A N 1
ATOM 1010 C CA . GLU A 1 137 ? 6.748 10.104 -22.891 1.00 93.56 137 GLU A CA 1
ATOM 1011 C C . GLU A 1 137 ? 5.663 9.975 -21.809 1.00 93.56 137 GLU A C 1
ATOM 1013 O O . GLU A 1 137 ? 4.684 10.724 -21.821 1.00 93.56 137 GLU A O 1
ATOM 1018 N N . VAL A 1 138 ? 5.840 9.067 -20.844 1.00 93.75 138 VAL A N 1
ATOM 1019 C CA . VAL A 1 138 ? 4.890 8.846 -19.752 1.00 93.75 138 VAL A CA 1
ATOM 1020 C C . VAL A 1 138 ? 5.107 9.902 -18.672 1.00 93.75 138 VAL A C 1
ATOM 1022 O O . VAL A 1 138 ? 6.101 9.887 -17.945 1.00 93.75 138 VAL A O 1
ATOM 1025 N N . LYS A 1 139 ? 4.163 10.845 -18.576 1.00 91.81 139 LYS A N 1
ATOM 1026 C CA . LYS A 1 139 ? 4.214 11.981 -17.634 1.00 91.81 139 LYS A CA 1
ATOM 1027 C C . LYS A 1 139 ? 3.207 11.911 -16.495 1.00 91.81 139 LYS A C 1
ATOM 1029 O O . LYS A 1 139 ? 3.294 12.699 -15.562 1.00 91.81 139 LYS A O 1
ATOM 1034 N N . THR A 1 140 ? 2.219 11.033 -16.599 1.00 94.88 140 THR A N 1
ATOM 1035 C CA . THR A 1 140 ? 1.116 10.936 -15.643 1.00 94.88 140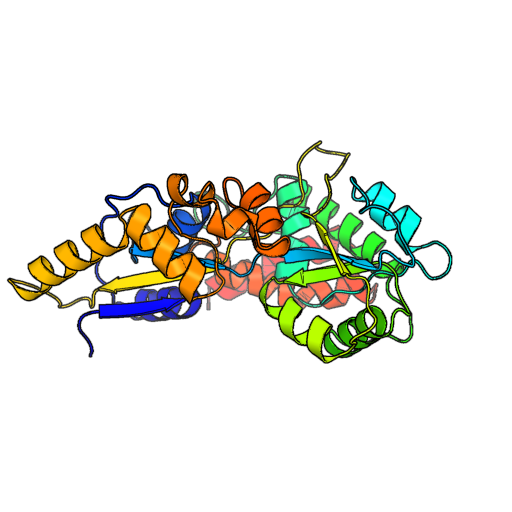 THR A CA 1
ATOM 1036 C C . THR A 1 140 ? 0.829 9.477 -15.347 1.00 94.88 140 THR A C 1
ATOM 1038 O O . THR A 1 140 ? 1.087 8.611 -16.186 1.00 94.88 140 THR A O 1
ATOM 1041 N N . TYR A 1 141 ? 0.234 9.215 -14.184 1.00 95.25 141 TYR A N 1
ATOM 1042 C CA . TYR A 1 141 ? -0.236 7.880 -13.820 1.00 95.25 141 TYR A CA 1
ATOM 1043 C C . TYR A 1 141 ? -1.161 7.297 -14.901 1.00 95.25 141 TYR A C 1
ATOM 1045 O O . TYR A 1 141 ? -0.865 6.238 -15.443 1.00 95.25 141 TYR A O 1
ATOM 1053 N N . GLY A 1 142 ? -2.191 8.038 -15.328 1.00 95.00 142 GLY A N 1
ATOM 1054 C CA . GLY A 1 142 ? -3.091 7.595 -16.403 1.00 95.00 142 GLY A CA 1
ATOM 1055 C C . GLY A 1 142 ? -2.396 7.384 -17.757 1.00 95.00 142 GLY A C 1
ATOM 1056 O O . GLY A 1 142 ? -2.752 6.471 -18.499 1.00 95.00 142 GLY A O 1
ATOM 1057 N N . GLY A 1 143 ? -1.366 8.176 -18.077 1.00 95.19 143 GLY A N 1
ATOM 1058 C CA . GLY A 1 143 ? -0.525 7.949 -19.256 1.00 95.19 143 GLY A CA 1
ATOM 1059 C C . GLY A 1 143 ? 0.252 6.634 -19.174 1.00 95.19 143 GLY A C 1
ATOM 1060 O O . GLY A 1 143 ? 0.331 5.910 -20.163 1.00 95.19 143 GLY A O 1
ATOM 1061 N N . GLY A 1 144 ? 0.756 6.292 -17.987 1.00 95.81 144 GLY A N 1
ATOM 1062 C CA . GLY A 1 144 ? 1.399 5.008 -17.720 1.00 95.81 144 GLY A CA 1
ATOM 1063 C C . GLY A 1 144 ? 0.426 3.841 -17.856 1.00 95.81 144 GLY A C 1
ATOM 1064 O O . GLY A 1 144 ? 0.723 2.881 -18.564 1.00 95.81 144 GLY A O 1
ATOM 1065 N N . GLN A 1 145 ? -0.773 3.963 -17.274 1.00 95.44 145 GLN A N 1
ATOM 1066 C CA . GLN A 1 145 ? -1.820 2.946 -17.410 1.00 95.44 145 GLN A CA 1
ATOM 1067 C C . GLN A 1 145 ? -2.159 2.683 -18.882 1.00 95.44 145 GLN A C 1
ATOM 1069 O O . GLN A 1 145 ? -2.272 1.534 -19.306 1.00 95.44 145 GLN A O 1
ATOM 1074 N N . ARG A 1 146 ? -2.262 3.746 -19.687 1.00 94.62 146 ARG A N 1
ATOM 1075 C CA . ARG A 1 146 ? -2.470 3.628 -21.130 1.00 94.62 146 ARG A CA 1
ATOM 1076 C C . ARG A 1 146 ? -1.322 2.881 -21.815 1.00 94.62 146 ARG A C 1
ATOM 1078 O O . ARG A 1 146 ? -1.592 1.933 -22.539 1.00 94.62 146 ARG A O 1
ATOM 1085 N N . TRP A 1 147 ? -0.071 3.269 -21.570 1.00 95.38 147 TRP A N 1
ATOM 1086 C CA . TRP A 1 147 ? 1.100 2.643 -22.200 1.00 95.38 147 TRP A CA 1
ATOM 1087 C C . TRP A 1 147 ? 1.212 1.150 -21.889 1.00 95.38 147 TRP A C 1
ATOM 1089 O O . TRP A 1 147 ? 1.449 0.346 -22.787 1.00 95.38 147 TRP A O 1
ATOM 1099 N N . PHE A 1 148 ? 1.006 0.758 -20.631 1.00 96.44 148 PHE A N 1
ATOM 1100 C CA . PHE A 1 148 ? 0.978 -0.658 -20.272 1.00 96.44 148 PHE A CA 1
ATOM 1101 C C . PHE A 1 148 ? -0.224 -1.376 -20.904 1.00 96.44 148 PHE A C 1
ATOM 1103 O O . PHE A 1 148 ? -0.064 -2.456 -21.467 1.00 96.44 148 PHE A O 1
ATOM 1110 N N . GLY A 1 149 ? -1.409 -0.752 -20.877 1.00 94.50 149 GLY A N 1
ATOM 1111 C CA . GLY A 1 149 ? -2.633 -1.275 -21.490 1.00 94.50 149 GLY A CA 1
ATOM 1112 C C . GLY A 1 149 ? -2.515 -1.537 -22.996 1.00 94.50 149 GLY A C 1
ATOM 1113 O O . GLY A 1 149 ? -2.984 -2.563 -23.485 1.00 94.50 149 GLY A O 1
ATOM 1114 N N . GLU A 1 150 ? -1.856 -0.632 -23.718 1.00 92.75 150 GLU A N 1
ATOM 1115 C CA . GLU A 1 150 ? -1.595 -0.719 -25.162 1.00 92.75 150 GLU A CA 1
ATOM 1116 C C . GLU A 1 150 ? -0.406 -1.642 -25.497 1.00 92.75 150 GLU A C 1
ATOM 1118 O O . GLU A 1 150 ? -0.161 -1.932 -26.664 1.00 92.75 150 GLU A O 1
ATOM 1123 N N . GLY A 1 151 ? 0.298 -2.164 -24.484 1.00 93.69 151 GLY A N 1
ATOM 1124 C CA . GLY A 1 151 ? 1.414 -3.091 -24.661 1.00 93.69 151 GLY A CA 1
ATOM 1125 C C . GLY A 1 151 ? 2.733 -2.427 -25.064 1.00 93.69 151 GLY A C 1
ATOM 1126 O O . GLY A 1 151 ? 3.611 -3.110 -25.582 1.00 93.69 151 GLY A O 1
ATOM 1127 N N . GLU A 1 152 ? 2.894 -1.128 -24.811 1.00 94.88 152 GLU A N 1
ATOM 1128 C CA . GLU A 1 152 ? 4.126 -0.375 -25.099 1.00 94.88 152 GLU A CA 1
ATOM 1129 C C . GLU A 1 152 ? 5.233 -0.630 -24.063 1.00 94.88 152 GLU A C 1
ATOM 1131 O O . GLU A 1 152 ? 6.418 -0.421 -24.331 1.00 94.88 152 GLU A O 1
ATOM 1136 N N . VAL A 1 153 ? 4.851 -1.098 -22.870 1.00 96.88 153 VAL A N 1
ATOM 1137 C CA . VAL A 1 153 ? 5.769 -1.518 -21.803 1.00 96.88 153 VAL A CA 1
ATOM 1138 C C . VAL A 1 153 ? 5.374 -2.876 -21.235 1.00 96.88 153 VAL A C 1
ATOM 1140 O O . VAL A 1 153 ? 4.205 -3.263 -21.221 1.00 96.88 153 VAL A O 1
ATOM 1143 N N . ALA A 1 154 ? 6.367 -3.599 -20.734 1.00 97.62 154 ALA A N 1
ATOM 1144 C CA . ALA A 1 154 ? 6.230 -4.919 -20.147 1.00 97.62 154 ALA A CA 1
ATOM 1145 C C . ALA A 1 154 ? 5.749 -4.905 -18.695 1.00 97.62 154 ALA A C 1
ATOM 1147 O O . ALA A 1 154 ? 5.136 -5.892 -18.296 1.00 97.62 154 ALA A O 1
ATOM 1148 N N . PHE A 1 155 ? 6.009 -3.851 -17.907 1.00 98.56 155 PHE A N 1
ATOM 1149 C CA . PHE A 1 155 ? 5.712 -3.849 -16.468 1.00 98.56 155 PHE A CA 1
ATOM 1150 C C . PHE A 1 155 ? 4.949 -2.613 -15.995 1.00 98.56 155 PHE A C 1
ATOM 1152 O O . PHE A 1 155 ? 5.237 -1.483 -16.395 1.00 98.56 155 PHE A O 1
ATOM 1159 N N . ALA A 1 156 ? 4.034 -2.837 -15.053 1.00 98.19 156 ALA A N 1
ATOM 1160 C CA . ALA A 1 156 ? 3.421 -1.797 -14.244 1.00 98.19 156 ALA A CA 1
ATOM 1161 C C . ALA A 1 156 ? 3.377 -2.221 -12.771 1.00 98.19 156 ALA A C 1
ATOM 1163 O O . ALA A 1 156 ? 3.242 -3.405 -12.464 1.00 98.19 156 ALA A O 1
ATOM 1164 N N . ILE A 1 157 ? 3.469 -1.263 -11.851 1.00 98.31 157 ILE A N 1
ATOM 1165 C CA . ILE A 1 157 ? 3.086 -1.484 -10.452 1.00 98.31 157 ILE A CA 1
ATOM 1166 C C . ILE A 1 157 ? 1.849 -0.649 -10.186 1.00 98.31 157 ILE A C 1
ATOM 1168 O O . ILE A 1 157 ? 1.886 0.576 -10.286 1.00 98.31 157 ILE A O 1
ATOM 1172 N N . ASP A 1 158 ? 0.752 -1.313 -9.850 1.00 96.94 158 ASP A N 1
ATOM 1173 C CA . ASP A 1 158 ? -0.543 -0.664 -9.680 1.00 96.94 158 ASP A CA 1
ATOM 1174 C C . ASP A 1 158 ? -1.416 -1.434 -8.683 1.00 96.94 158 ASP A C 1
ATOM 1176 O O . ASP A 1 158 ? -1.107 -2.568 -8.316 1.00 96.94 158 ASP A O 1
ATOM 1180 N N . GLY A 1 159 ? -2.490 -0.816 -8.205 1.00 92.88 159 GLY A N 1
ATOM 1181 C CA . GLY A 1 159 ? -3.382 -1.420 -7.223 1.00 92.88 159 GLY A CA 1
ATOM 1182 C C . GLY A 1 159 ? -4.368 -2.418 -7.812 1.00 92.88 159 GLY A C 1
ATOM 1183 O O . GLY A 1 159 ? -4.726 -2.346 -8.988 1.00 92.88 159 GLY A O 1
ATOM 1184 N N . ASP A 1 160 ? -4.885 -3.302 -6.965 1.00 8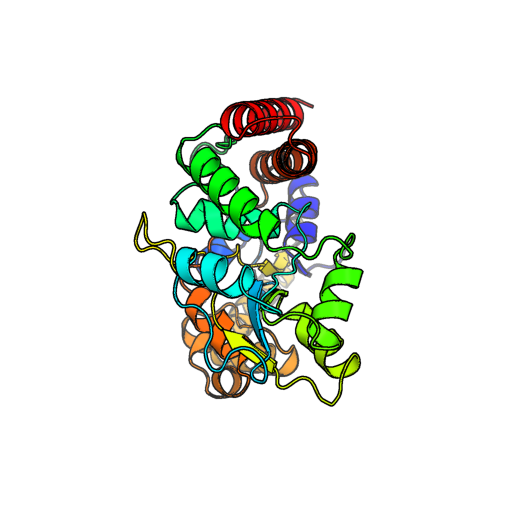7.75 160 ASP A N 1
ATOM 1185 C CA . ASP A 1 160 ? -6.017 -4.189 -7.265 1.00 87.75 160 ASP A CA 1
ATOM 1186 C C . ASP A 1 160 ? -7.223 -3.455 -7.898 1.00 87.75 160 ASP A C 1
ATOM 1188 O O . ASP A 1 160 ? -7.851 -3.973 -8.823 1.00 87.75 160 ASP A O 1
ATOM 1192 N N . TRP A 1 161 ? -7.487 -2.210 -7.489 1.00 88.50 161 TRP A N 1
ATOM 1193 C CA . TRP A 1 161 ? -8.530 -1.343 -8.057 1.00 88.50 161 TRP A CA 1
ATOM 1194 C C . TRP A 1 161 ? -8.369 -1.046 -9.559 1.00 88.50 161 TRP A C 1
ATOM 1196 O O . TRP A 1 161 ? -9.353 -0.760 -10.241 1.00 88.50 161 TRP A O 1
ATOM 1206 N N . SER A 1 162 ? -7.145 -1.089 -10.091 1.00 90.62 162 SER A N 1
ATOM 1207 C CA . SER A 1 162 ? -6.834 -0.673 -11.468 1.00 90.62 162 SER A CA 1
ATOM 1208 C C . SER A 1 162 ? -7.152 -1.743 -12.518 1.00 90.62 162 SER A C 1
ATOM 1210 O O . SER A 1 162 ? -7.292 -1.447 -13.704 1.00 90.62 162 SER A O 1
ATOM 1212 N N . LEU A 1 163 ? -7.311 -3.000 -12.101 1.00 88.81 163 LEU A N 1
ATOM 1213 C CA . LEU A 1 163 ? -7.385 -4.147 -13.009 1.00 88.81 163 LEU A CA 1
ATOM 1214 C C . LEU A 1 163 ? -8.595 -4.104 -13.942 1.00 88.81 163 LEU A C 1
ATOM 1216 O O . LEU A 1 163 ? -8.493 -4.494 -15.106 1.00 88.81 163 LEU A O 1
ATOM 1220 N N . ALA A 1 164 ? -9.732 -3.606 -13.453 1.00 86.00 164 ALA A N 1
ATOM 1221 C CA . ALA A 1 164 ? -10.916 -3.410 -14.281 1.00 86.00 164 ALA A CA 1
ATOM 1222 C C . ALA A 1 164 ? -10.664 -2.376 -15.391 1.00 86.00 164 ALA A C 1
ATOM 1224 O O . ALA A 1 164 ? -11.109 -2.576 -16.520 1.00 86.00 164 ALA A O 1
ATOM 1225 N N . ALA A 1 165 ? -9.905 -1.314 -15.095 1.00 88.12 165 ALA A N 1
ATOM 1226 C CA . ALA A 1 165 ? -9.540 -0.304 -16.080 1.00 88.12 165 ALA A CA 1
ATOM 1227 C C . ALA A 1 165 ? -8.611 -0.887 -17.152 1.00 88.12 165 ALA A C 1
ATOM 1229 O O . ALA A 1 165 ? -8.874 -0.696 -18.333 1.00 88.12 165 ALA A O 1
ATOM 1230 N N . TYR A 1 166 ? -7.597 -1.674 -16.779 1.00 90.69 166 TYR A N 1
ATOM 1231 C CA . TYR A 1 166 ? -6.722 -2.332 -17.760 1.00 90.69 166 TYR A CA 1
ATOM 1232 C C . TYR A 1 166 ? -7.480 -3.277 -18.696 1.00 90.69 166 TYR A C 1
ATOM 1234 O O . TYR A 1 166 ? -7.274 -3.230 -19.907 1.00 90.69 166 TYR A O 1
ATOM 1242 N N . ARG A 1 167 ? -8.409 -4.080 -18.158 1.00 84.62 167 ARG A N 1
ATOM 1243 C CA . ARG A 1 167 ? -9.271 -4.958 -18.970 1.00 84.62 167 ARG A CA 1
ATOM 1244 C C . ARG A 1 167 ? -10.186 -4.178 -19.917 1.00 84.62 167 ARG A C 1
ATOM 1246 O O . ARG A 1 167 ? -10.514 -4.680 -20.983 1.00 84.62 167 ARG A O 1
ATOM 1253 N N . ALA A 1 168 ? -10.610 -2.976 -19.528 1.00 85.75 168 ALA A N 1
ATOM 1254 C CA . ALA A 1 168 ? -11.428 -2.107 -20.370 1.00 85.75 168 ALA A CA 1
ATOM 1255 C C . ALA A 1 168 ? -10.606 -1.337 -21.419 1.00 85.75 168 ALA A C 1
ATOM 1257 O O . ALA A 1 168 ? -11.129 -1.016 -22.483 1.00 85.75 168 ALA A O 1
ATOM 1258 N N . LEU A 1 169 ? -9.338 -1.026 -21.126 1.00 82.50 169 LEU A N 1
ATOM 1259 C CA . LEU A 1 169 ? -8.434 -0.310 -22.031 1.00 82.50 169 LEU A CA 1
ATOM 1260 C C . LEU A 1 169 ? -7.974 -1.177 -23.207 1.00 82.50 169 LEU A C 1
ATOM 1262 O O . LEU A 1 169 ? -7.762 -0.650 -24.296 1.00 82.50 169 LEU A O 1
ATOM 1266 N N . SER A 1 170 ? -7.811 -2.485 -23.000 1.00 81.19 170 SER A N 1
ATOM 1267 C CA . SER A 1 170 ? -7.365 -3.401 -24.047 1.00 81.19 170 SER A CA 1
ATOM 1268 C C . SER A 1 170 ? -7.953 -4.793 -23.868 1.00 81.19 170 SER A C 1
ATOM 1270 O O . SER A 1 170 ? -7.729 -5.456 -22.858 1.00 81.19 170 SER A O 1
ATOM 1272 N N . GLU A 1 171 ? -8.635 -5.273 -24.907 1.00 79.75 171 GLU A N 1
ATOM 1273 C CA . GLU A 1 171 ? -9.097 -6.665 -24.999 1.00 79.75 171 GLU A CA 1
ATOM 1274 C C . GLU A 1 171 ? -7.953 -7.643 -25.323 1.00 79.75 171 GLU A C 1
ATOM 1276 O O . GLU A 1 171 ? -8.134 -8.857 -25.257 1.00 79.75 171 GLU A O 1
ATOM 1281 N N . THR A 1 172 ? -6.776 -7.123 -25.694 1.00 82.62 172 THR A N 1
ATOM 1282 C CA . THR A 1 172 ? -5.645 -7.918 -26.206 1.00 82.62 172 THR A CA 1
ATOM 1283 C C . THR A 1 172 ? -4.462 -8.006 -25.249 1.00 82.62 172 THR A C 1
ATOM 1285 O O . THR A 1 172 ? -3.539 -8.778 -25.501 1.00 82.62 172 THR A O 1
ATOM 1288 N N . LEU A 1 173 ? -4.475 -7.241 -24.152 1.00 91.31 173 LEU A N 1
ATOM 1289 C CA . LEU A 1 173 ? -3.422 -7.307 -23.147 1.00 91.31 173 LEU A CA 1
ATOM 1290 C C . LEU A 1 173 ? -3.443 -8.680 -22.467 1.00 91.31 173 LEU A C 1
ATOM 1292 O O . LEU A 1 173 ? -4.347 -8.986 -21.686 1.00 91.31 173 LEU A O 1
ATOM 1296 N N . ASP A 1 174 ? -2.409 -9.484 -22.715 1.00 92.88 174 ASP A N 1
ATOM 1297 C CA . ASP A 1 174 ? -2.197 -10.737 -21.994 1.00 92.88 174 ASP A CA 1
ATOM 1298 C C . ASP A 1 174 ? -1.620 -10.440 -20.601 1.00 92.88 174 ASP A C 1
ATOM 1300 O O . ASP A 1 174 ? -0.406 -10.415 -20.374 1.00 92.88 174 ASP A O 1
ATOM 1304 N N . LEU A 1 175 ? -2.520 -10.106 -19.674 1.00 94.25 175 LEU A N 1
ATOM 1305 C CA . LEU A 1 175 ? -2.184 -9.594 -18.353 1.00 94.25 175 LEU A CA 1
ATOM 1306 C C . LEU A 1 175 ? -1.738 -10.708 -17.397 1.00 94.25 175 LEU A C 1
ATOM 1308 O O . LEU A 1 175 ? -2.494 -11.599 -17.002 1.00 94.25 175 LEU A O 1
ATOM 1312 N N . GLY A 1 176 ? -0.499 -10.605 -16.942 1.00 95.62 176 GLY A N 1
ATOM 1313 C CA . GLY A 1 176 ? 0.025 -11.287 -15.774 1.00 95.62 176 GLY A CA 1
ATOM 1314 C C . GLY A 1 176 ? -0.086 -10.427 -14.515 1.00 95.62 176 GLY A C 1
ATOM 1315 O O . GLY A 1 176 ? 0.107 -9.214 -14.556 1.00 95.62 176 GLY A O 1
ATOM 1316 N N . VAL A 1 177 ? -0.370 -11.069 -13.380 1.00 95.81 177 VAL A N 1
ATOM 1317 C CA . VAL A 1 177 ? -0.441 -10.429 -12.059 1.00 95.81 177 VAL A CA 1
ATOM 1318 C C . VAL A 1 177 ? 0.424 -11.217 -11.082 1.00 95.81 177 VAL A C 1
ATOM 1320 O O . VAL A 1 177 ? 0.396 -12.450 -11.083 1.00 95.81 177 VAL A O 1
ATOM 1323 N N . ALA A 1 178 ? 1.213 -10.516 -10.276 1.00 96.88 178 ALA A N 1
ATOM 1324 C CA . ALA A 1 178 ? 2.161 -11.093 -9.337 1.00 96.88 178 ALA A CA 1
ATOM 1325 C C . ALA A 1 178 ? 2.273 -10.243 -8.058 1.00 96.88 178 ALA A C 1
ATOM 1327 O O . ALA A 1 178 ? 1.984 -9.043 -8.080 1.00 96.88 178 ALA A O 1
ATOM 1328 N N . PRO A 1 179 ? 2.709 -10.834 -6.930 1.00 96.50 179 PRO A N 1
ATOM 1329 C CA . PRO A 1 179 ? 3.132 -10.048 -5.776 1.00 96.50 179 PRO A CA 1
ATOM 1330 C C . PRO A 1 179 ? 4.347 -9.180 -6.131 1.00 96.50 179 PRO A C 1
ATOM 1332 O O . PRO A 1 179 ? 5.115 -9.513 -7.037 1.00 96.50 179 PRO A O 1
ATOM 1335 N N . LEU A 1 180 ? 4.558 -8.096 -5.382 1.00 97.94 180 LEU A N 1
ATOM 1336 C CA . LEU A 1 180 ? 5.742 -7.250 -5.552 1.00 97.94 180 LEU A CA 1
ATOM 1337 C C . LEU A 1 180 ? 7.038 -8.040 -5.290 1.00 97.94 180 LEU A C 1
ATOM 1339 O O . LEU A 1 180 ? 7.025 -8.989 -4.496 1.00 97.94 180 LEU A O 1
ATOM 1343 N N . PRO A 1 181 ? 8.157 -7.684 -5.944 1.00 97.75 181 PRO A N 1
ATOM 1344 C CA . PRO A 1 181 ? 9.385 -8.469 -5.887 1.00 97.75 181 PRO A CA 1
ATOM 1345 C C . PRO A 1 181 ? 10.093 -8.397 -4.526 1.00 97.75 181 PRO A C 1
ATOM 1347 O O . PRO A 1 181 ? 9.799 -7.565 -3.666 1.00 97.75 181 PRO A O 1
ATOM 1350 N N . VAL A 1 182 ? 11.060 -9.292 -4.332 1.00 98.44 182 VAL A N 1
ATOM 1351 C CA . VAL A 1 182 ? 11.975 -9.274 -3.184 1.00 98.44 182 VAL A CA 1
ATOM 1352 C C . VAL A 1 182 ? 13.065 -8.226 -3.384 1.00 98.44 182 VAL A C 1
ATOM 1354 O O . VAL A 1 182 ? 13.606 -8.095 -4.478 1.00 98.44 182 VAL A O 1
ATOM 1357 N N . VAL A 1 183 ? 13.413 -7.501 -2.322 1.00 98.50 183 VAL A N 1
ATOM 1358 C CA . VAL A 1 183 ? 14.583 -6.621 -2.262 1.00 98.50 183 VAL A CA 1
ATOM 1359 C C . VAL A 1 183 ? 15.798 -7.476 -1.873 1.00 98.50 183 VAL A C 1
ATOM 1361 O O . VAL A 1 183 ? 15.873 -7.927 -0.726 1.00 98.50 183 VAL A O 1
ATOM 1364 N N . PRO A 1 184 ? 16.763 -7.737 -2.779 1.00 98.12 184 PRO A N 1
ATOM 1365 C CA . PRO A 1 184 ? 17.862 -8.668 -2.506 1.00 98.12 184 PRO A CA 1
ATOM 1366 C C . PRO A 1 184 ? 18.720 -8.276 -1.305 1.00 98.12 184 PRO A C 1
ATOM 1368 O O . PRO A 1 184 ? 19.140 -9.145 -0.547 1.00 98.12 184 PRO A O 1
ATOM 1371 N N . ALA A 1 185 ? 18.926 -6.972 -1.095 1.00 96.88 185 ALA A N 1
ATOM 1372 C CA . ALA A 1 185 ? 19.754 -6.441 -0.012 1.00 96.88 185 ALA A CA 1
ATOM 1373 C C . ALA A 1 185 ? 19.289 -6.870 1.393 1.00 96.88 185 ALA A C 1
ATOM 1375 O O . ALA A 1 185 ? 20.106 -6.963 2.305 1.00 96.88 185 ALA A O 1
ATOM 1376 N N . THR A 1 186 ? 17.994 -7.143 1.572 1.00 97.56 186 THR A N 1
ATOM 1377 C CA . THR A 1 186 ? 17.410 -7.567 2.856 1.00 97.56 186 THR A CA 1
ATOM 1378 C C . THR A 1 186 ? 16.790 -8.962 2.804 1.00 97.56 186 THR A C 1
ATOM 1380 O O . THR A 1 186 ? 16.433 -9.511 3.846 1.00 97.56 186 THR A O 1
ATOM 1383 N N . GLY A 1 187 ? 16.607 -9.525 1.605 1.00 97.44 187 GLY A N 1
ATOM 1384 C CA . GLY A 1 187 ? 15.848 -10.755 1.384 1.00 97.44 187 GLY A CA 1
ATOM 1385 C C . GLY A 1 187 ? 14.350 -10.620 1.683 1.00 97.44 187 GLY A C 1
ATOM 1386 O O . GLY A 1 187 ? 13.637 -11.623 1.678 1.00 97.44 187 GLY A O 1
ATOM 1387 N N . ARG A 1 188 ? 13.855 -9.404 1.952 1.00 96.81 188 ARG A N 1
ATOM 1388 C CA . ARG A 1 188 ? 12.446 -9.150 2.276 1.00 96.81 188 ARG A CA 1
ATOM 1389 C C . ARG A 1 188 ? 11.668 -8.787 1.022 1.00 96.81 188 ARG A C 1
ATOM 1391 O O . ARG A 1 188 ? 12.172 -8.108 0.131 1.00 96.81 188 ARG A O 1
ATOM 1398 N N . ARG A 1 189 ? 10.412 -9.224 0.960 1.00 96.62 189 ARG A N 1
ATOM 1399 C CA . ARG A 1 189 ? 9.484 -8.791 -0.088 1.00 96.62 189 ARG A CA 1
ATOM 1400 C C . ARG A 1 189 ? 9.159 -7.308 0.087 1.00 96.62 189 ARG A C 1
ATOM 1402 O O . ARG A 1 189 ? 8.982 -6.866 1.218 1.00 96.62 189 ARG A O 1
ATOM 1409 N N . ALA A 1 190 ? 9.056 -6.565 -1.010 1.00 97.31 190 ALA A N 1
ATOM 1410 C CA . ALA A 1 190 ? 8.414 -5.259 -0.973 1.00 97.31 190 ALA A CA 1
ATOM 1411 C C . ALA A 1 190 ? 6.932 -5.451 -0.615 1.00 97.31 190 ALA A C 1
ATOM 1413 O O . ALA A 1 190 ? 6.229 -6.216 -1.273 1.00 97.31 190 ALA A O 1
ATOM 1414 N N . LEU A 1 191 ? 6.461 -4.813 0.454 1.00 94.62 191 LEU A N 1
ATOM 1415 C CA . LEU A 1 191 ? 5.119 -5.048 0.990 1.00 94.62 191 LEU A CA 1
ATOM 1416 C C . LEU A 1 191 ? 4.318 -3.751 0.961 1.00 94.62 191 LEU A C 1
ATOM 1418 O O . LEU A 1 191 ? 4.647 -2.834 1.714 1.00 94.62 191 LEU A O 1
ATOM 1422 N N . PRO A 1 192 ? 3.283 -3.646 0.113 1.00 93.75 192 PRO A N 1
ATOM 1423 C CA . PRO A 1 192 ? 2.446 -2.461 0.124 1.00 93.75 192 PRO A CA 1
ATOM 1424 C C . PRO A 1 192 ? 1.676 -2.383 1.443 1.00 93.75 192 PRO A C 1
ATOM 1426 O O . PRO A 1 192 ? 1.226 -3.427 1.928 1.00 93.75 192 PRO A O 1
ATOM 1429 N N . PRO A 1 193 ? 1.483 -1.178 2.007 1.00 93.12 193 PRO A N 1
ATOM 1430 C CA . PRO A 1 193 ? 0.538 -1.006 3.092 1.00 93.12 193 PRO A CA 1
ATOM 1431 C C . PRO A 1 193 ? -0.835 -1.504 2.683 1.00 93.12 193 PRO A C 1
ATOM 1433 O O . PRO A 1 193 ? -1.298 -1.265 1.564 1.00 93.12 193 PRO A O 1
ATOM 1436 N N . LEU A 1 194 ? -1.480 -2.204 3.597 1.00 92.06 194 LEU A N 1
ATOM 1437 C CA . LEU A 1 194 ? -2.783 -2.778 3.356 1.00 92.06 194 LEU A CA 1
ATOM 1438 C C . LEU A 1 194 ? -3.850 -1.752 3.726 1.00 92.06 194 LEU A C 1
ATOM 1440 O O . LEU A 1 194 ? -3.866 -1.247 4.842 1.00 92.06 194 LEU A O 1
ATOM 1444 N N . GLY A 1 195 ? -4.750 -1.444 2.798 1.00 93.62 195 GLY A N 1
ATOM 1445 C CA . GLY A 1 195 ? -5.948 -0.666 3.086 1.00 93.62 195 GLY A CA 1
ATOM 1446 C C . GLY A 1 195 ? -7.064 -1.558 3.620 1.00 93.62 195 GLY A C 1
ATOM 1447 O O . GLY A 1 195 ? -7.061 -2.778 3.432 1.00 93.62 195 GLY A O 1
ATOM 1448 N N . GLY A 1 196 ? -8.072 -0.957 4.246 1.00 94.44 196 GLY A N 1
ATOM 1449 C CA . GLY A 1 196 ? -9.223 -1.715 4.720 1.00 94.44 196 GLY A CA 1
ATOM 1450 C C . GLY A 1 196 ? -10.498 -0.915 4.874 1.00 94.44 196 GLY A C 1
ATOM 1451 O O . GLY A 1 196 ? -10.502 0.310 4.762 1.00 94.44 196 GLY A O 1
ATOM 1452 N N . SER A 1 197 ? -11.577 -1.645 5.147 1.00 96.31 197 SER A N 1
ATOM 1453 C CA . SER A 1 197 ? -12.835 -1.071 5.612 1.00 96.31 197 SER A CA 1
ATOM 1454 C C . SER A 1 197 ? -13.186 -1.586 7.002 1.00 96.31 197 SER A C 1
ATOM 1456 O O . SER A 1 197 ? -12.842 -2.717 7.364 1.00 96.31 197 SER A O 1
ATOM 1458 N N . PHE A 1 198 ? -13.861 -0.744 7.778 1.00 98.00 198 PHE A N 1
ATOM 1459 C CA . PHE A 1 198 ? -14.070 -0.931 9.205 1.00 98.00 198 PHE A CA 1
ATOM 1460 C C . PHE A 1 198 ? -15.510 -0.629 9.583 1.00 98.00 198 PHE A C 1
ATOM 1462 O O . PHE A 1 198 ? -16.094 0.334 9.089 1.00 98.00 198 PHE A O 1
ATOM 1469 N N . LEU A 1 199 ? -16.053 -1.424 10.504 1.00 98.38 199 LEU A N 1
ATOM 1470 C CA . LEU A 1 199 ? -17.281 -1.092 11.214 1.00 98.38 199 LEU A CA 1
ATOM 1471 C C . LEU A 1 199 ? -16.937 -0.289 12.469 1.00 98.38 199 LEU A C 1
ATOM 1473 O O . LEU A 1 199 ? -16.353 -0.821 13.414 1.00 98.38 199 LEU A O 1
ATOM 1477 N N . MET A 1 200 ? -17.315 0.981 12.472 1.00 98.50 200 MET A N 1
ATOM 1478 C CA . MET A 1 200 ? -17.087 1.933 13.554 1.00 98.50 200 MET A CA 1
ATOM 1479 C C . MET A 1 200 ? -18.387 2.235 14.291 1.00 98.50 200 MET A C 1
ATOM 1481 O O . MET A 1 200 ? -19.476 2.153 13.718 1.00 98.50 200 MET A O 1
ATOM 1485 N N . PHE A 1 201 ? -18.262 2.544 15.578 1.00 98.44 201 PHE A N 1
ATOM 1486 C CA . PHE A 1 201 ? -19.382 2.745 16.492 1.00 98.44 201 PHE A CA 1
ATOM 1487 C C . PHE A 1 201 ? -19.368 4.208 16.932 1.00 98.44 201 PHE A C 1
ATOM 1489 O O . PHE A 1 201 ? -18.324 4.691 17.376 1.00 98.44 201 PHE A O 1
ATOM 1496 N N . GLN A 1 202 ? -20.504 4.899 16.821 1.00 97.69 202 GLN A N 1
ATOM 1497 C CA . GLN A 1 202 ? -20.629 6.285 17.284 1.00 97.69 202 GLN A CA 1
ATOM 1498 C C . GLN A 1 202 ? -20.303 6.428 18.772 1.00 97.69 202 GLN A C 1
ATOM 1500 O O . GLN A 1 202 ? -20.557 5.516 19.559 1.00 97.69 202 GLN A O 1
ATOM 1505 N N . HIS A 1 203 ? -19.752 7.574 19.166 1.00 97.12 203 HIS A N 1
ATOM 1506 C CA . HIS A 1 203 ? -19.250 7.804 20.523 1.00 97.12 203 HIS A CA 1
ATOM 1507 C C . HIS A 1 203 ? -20.317 7.674 21.627 1.00 97.12 203 HIS A C 1
ATOM 1509 O O . HIS A 1 203 ? -19.992 7.284 22.748 1.00 97.12 203 HIS A O 1
ATOM 1515 N N . ASP A 1 204 ? -21.580 7.970 21.316 1.00 95.62 204 ASP A N 1
ATOM 1516 C CA . ASP A 1 204 ? -22.715 7.971 22.243 1.00 95.62 204 ASP A CA 1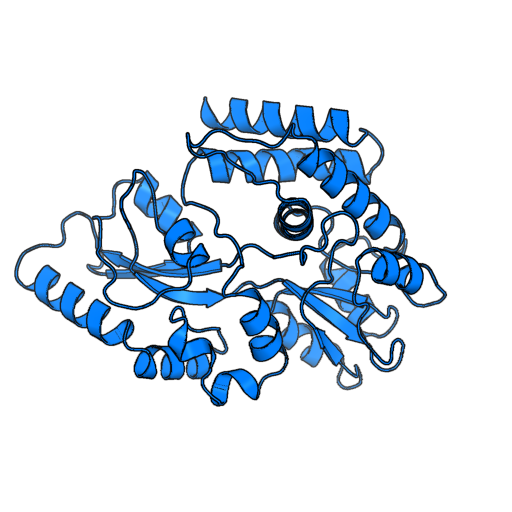
ATOM 1517 C C . ASP A 1 204 ? -23.570 6.691 22.184 1.00 95.62 204 ASP A C 1
ATOM 1519 O O . ASP A 1 204 ? -24.493 6.530 22.987 1.00 95.62 204 ASP A O 1
ATOM 1523 N N . LEU A 1 205 ? -23.243 5.747 21.290 1.00 97.44 205 LEU A N 1
ATOM 1524 C CA . LEU A 1 205 ? -23.972 4.487 21.149 1.00 97.44 205 LEU A CA 1
ATOM 1525 C C . LEU A 1 205 ? -23.922 3.671 22.456 1.00 97.44 205 LEU A C 1
ATOM 1527 O O . LEU A 1 205 ? -22.859 3.243 22.912 1.00 97.44 205 LEU A O 1
ATOM 1531 N N . ALA A 1 206 ? -25.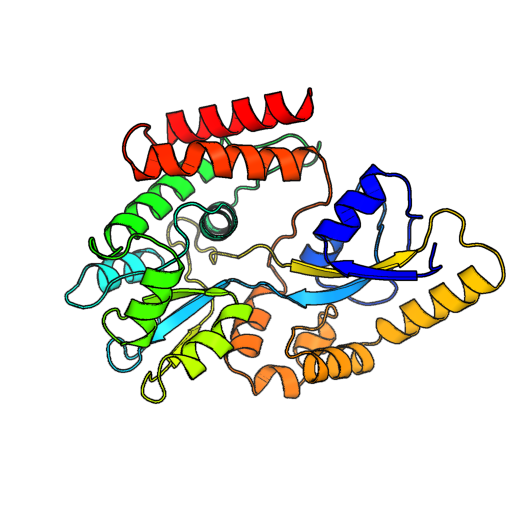087 3.408 23.050 1.00 97.56 206 ALA A N 1
ATOM 1532 C CA . ALA A 1 206 ? -25.203 2.789 24.370 1.00 97.56 206 ALA A CA 1
ATOM 1533 C C . ALA A 1 206 ? -26.379 1.798 24.470 1.00 97.56 206 ALA A C 1
ATOM 1535 O O . ALA A 1 206 ? -27.138 1.584 23.525 1.00 97.56 206 ALA A O 1
ATOM 1536 N N . GLY A 1 207 ? -26.511 1.161 25.638 1.00 97.75 207 GLY A N 1
ATOM 1537 C CA . GLY A 1 207 ? -27.653 0.309 25.982 1.00 97.75 207 GLY A CA 1
ATOM 1538 C C . GLY A 1 207 ? -27.858 -0.887 25.046 1.00 97.75 207 GLY A C 1
ATOM 1539 O O . GLY A 1 207 ? -26.915 -1.593 24.668 1.00 97.75 207 GLY A O 1
ATOM 1540 N N . ASP A 1 208 ? -29.118 -1.131 24.697 1.00 98.00 208 ASP A N 1
ATOM 1541 C CA . ASP A 1 208 ? -29.510 -2.265 23.862 1.00 98.00 208 ASP A CA 1
ATOM 1542 C C . ASP A 1 208 ? -28.988 -2.145 22.424 1.00 98.00 208 ASP A C 1
ATOM 1544 O O . ASP A 1 208 ? -28.650 -3.161 21.811 1.00 98.00 208 ASP A O 1
ATOM 1548 N N . ASP A 1 209 ? -28.868 -0.926 21.891 1.00 97.62 209 ASP A N 1
ATOM 1549 C CA . ASP A 1 209 ? -28.337 -0.700 20.544 1.00 97.62 209 ASP A CA 1
ATOM 1550 C C . ASP A 1 209 ? -26.846 -1.023 20.474 1.00 97.62 209 ASP A C 1
ATOM 1552 O O . ASP A 1 209 ? -26.420 -1.737 19.565 1.00 97.62 209 ASP A O 1
ATOM 1556 N N . LEU A 1 210 ? -26.066 -0.652 21.496 1.00 97.94 210 LEU A N 1
ATOM 1557 C CA . LEU A 1 210 ? -24.669 -1.085 21.605 1.00 97.94 210 LEU A CA 1
ATOM 1558 C C . LEU A 1 210 ? -24.550 -2.616 21.669 1.00 97.94 210 LEU A C 1
ATOM 1560 O O . LEU A 1 210 ? -23.648 -3.207 21.070 1.00 97.94 210 LEU A O 1
ATOM 1564 N N . THR A 1 211 ? -25.463 -3.277 22.381 1.00 98.06 211 THR A N 1
ATOM 1565 C CA . THR A 1 211 ? -25.486 -4.745 22.476 1.00 98.06 211 THR A CA 1
ATOM 1566 C C . THR A 1 211 ? -25.765 -5.384 21.113 1.00 98.06 211 THR A C 1
ATOM 1568 O O . THR A 1 211 ? -25.055 -6.310 20.709 1.00 98.06 211 THR A O 1
ATOM 1571 N N . ARG A 1 212 ? -26.742 -4.858 20.363 1.00 98.00 212 ARG A N 1
ATOM 1572 C CA . ARG A 1 212 ? -27.056 -5.298 18.993 1.00 98.00 212 ARG A CA 1
ATOM 1573 C C . ARG A 1 212 ? -25.902 -5.039 18.024 1.00 98.00 212 ARG A C 1
ATOM 1575 O O . ARG A 1 212 ? -25.548 -5.933 17.258 1.00 98.00 212 ARG A O 1
ATOM 1582 N N . ALA A 1 213 ? -25.272 -3.869 18.097 1.00 97.94 213 ALA A N 1
ATOM 1583 C CA . ALA A 1 213 ? -24.124 -3.510 17.270 1.00 97.94 213 ALA A CA 1
ATOM 1584 C C . ALA A 1 213 ? -22.935 -4.459 17.493 1.00 97.94 213 ALA A C 1
ATOM 1586 O O . ALA A 1 213 ? -22.357 -4.970 16.533 1.00 97.94 213 ALA A O 1
ATOM 1587 N N . LYS A 1 214 ? -22.615 -4.789 18.753 1.00 98.12 214 LYS A N 1
ATOM 1588 C CA . LYS A 1 214 ? -21.570 -5.777 19.089 1.00 98.12 214 LYS A CA 1
ATOM 1589 C C . LYS A 1 214 ? -21.892 -7.174 18.554 1.00 98.12 214 LYS A C 1
ATOM 1591 O O . LYS A 1 214 ? -20.986 -7.879 18.102 1.00 98.12 214 LYS A O 1
ATOM 1596 N N . ALA A 1 215 ? -23.162 -7.581 18.599 1.00 97.94 215 ALA A N 1
ATOM 1597 C CA . ALA A 1 215 ? -23.601 -8.856 18.035 1.00 97.94 215 ALA A CA 1
ATOM 1598 C C . ALA A 1 215 ? -23.450 -8.883 16.504 1.00 97.94 215 ALA A C 1
ATOM 1600 O O . ALA A 1 215 ? -22.950 -9.871 15.964 1.00 97.94 215 ALA A O 1
ATOM 1601 N N . LEU A 1 216 ? -23.801 -7.789 15.818 1.00 97.94 216 LEU A N 1
ATOM 1602 C CA . LEU A 1 216 ? -23.589 -7.647 14.377 1.00 97.94 216 LEU A CA 1
ATOM 1603 C C . LEU A 1 216 ? -22.100 -7.696 14.018 1.00 97.94 216 LEU A C 1
ATOM 1605 O O . LEU A 1 216 ? -21.729 -8.451 13.126 1.00 97.94 216 LEU A O 1
ATOM 1609 N N . ALA A 1 217 ? -21.245 -6.959 14.733 1.00 98.19 217 ALA A N 1
ATOM 1610 C CA . ALA A 1 217 ? -19.798 -7.010 14.528 1.00 98.19 217 ALA A CA 1
ATOM 1611 C C . ALA A 1 217 ? -19.268 -8.447 14.654 1.00 98.19 217 ALA A C 1
ATOM 1613 O O . ALA A 1 217 ? -18.644 -8.956 13.728 1.00 98.19 217 ALA A O 1
ATOM 1614 N N . THR A 1 218 ? -19.640 -9.152 15.730 1.00 98.00 218 THR A N 1
ATOM 1615 C CA . THR A 1 218 ? -19.234 -10.553 15.950 1.00 98.00 218 THR A CA 1
ATOM 1616 C C . THR A 1 218 ? -19.707 -11.475 14.816 1.00 98.00 218 THR A C 1
ATOM 1618 O O . THR A 1 218 ? -19.010 -12.419 14.453 1.00 98.00 218 THR A O 1
ATOM 1621 N N . PHE A 1 219 ? -20.894 -11.231 14.251 1.00 98.19 219 PHE A N 1
ATOM 1622 C CA . PHE A 1 219 ? -21.393 -11.980 13.096 1.00 98.19 219 PHE A CA 1
ATOM 1623 C C . PHE A 1 219 ? -20.575 -11.694 11.828 1.00 98.19 219 PHE A C 1
ATOM 1625 O O . PHE A 1 219 ? -20.188 -12.630 11.131 1.00 98.19 219 PHE A O 1
ATOM 1632 N N . LEU A 1 220 ? -20.281 -10.422 11.546 1.00 97.81 220 LEU A N 1
ATOM 1633 C CA . LEU A 1 220 ? -19.512 -10.008 10.368 1.00 97.81 220 LEU A CA 1
ATOM 1634 C C . LEU A 1 220 ? -18.044 -10.450 10.416 1.00 97.81 220 LEU A C 1
ATOM 1636 O O . LEU A 1 220 ? -17.434 -10.625 9.365 1.00 97.81 220 LEU A O 1
ATOM 1640 N N . GLU A 1 221 ? -17.484 -10.659 11.607 1.00 97.38 221 GLU A N 1
ATOM 1641 C CA . GLU A 1 221 ? -16.121 -11.165 11.803 1.00 97.38 221 GLU A CA 1
ATOM 1642 C C . GLU A 1 221 ? -15.968 -12.672 11.550 1.00 97.38 221 GLU A C 1
ATOM 1644 O O . GLU A 1 221 ? -14.843 -13.166 11.463 1.00 97.38 221 GLU A O 1
ATOM 1649 N N . GLN A 1 222 ? -17.063 -13.431 11.431 1.00 97.50 222 GLN A N 1
ATOM 1650 C CA . GLN A 1 222 ? -16.976 -14.872 11.186 1.00 97.50 222 GLN A CA 1
ATOM 1651 C C . GLN A 1 222 ? -16.272 -15.148 9.845 1.00 97.50 222 GLN A C 1
ATOM 1653 O O . GLN A 1 222 ? -16.693 -14.591 8.828 1.00 97.50 222 GLN A O 1
ATOM 1658 N N . PRO A 1 223 ? -15.277 -16.057 9.779 1.00 95.62 223 PRO A N 1
ATOM 1659 C CA . PRO A 1 223 ? -14.525 -16.327 8.549 1.00 95.62 223 PRO A CA 1
ATOM 1660 C C . PRO A 1 223 ? -15.398 -16.680 7.338 1.00 95.62 223 PRO A C 1
ATOM 1662 O O . PRO A 1 223 ? -15.128 -16.243 6.223 1.00 95.62 223 PRO A O 1
ATOM 1665 N N . THR A 1 224 ? -16.492 -17.417 7.544 1.00 95.25 224 THR A N 1
ATOM 1666 C CA . THR A 1 224 ? -17.444 -17.765 6.475 1.00 95.25 224 THR A CA 1
ATOM 1667 C C . THR A 1 224 ? -18.237 -16.558 5.972 1.00 95.25 224 THR A C 1
ATOM 1669 O O . THR A 1 224 ? -18.555 -16.481 4.787 1.00 95.25 224 THR A O 1
ATOM 1672 N N . ILE A 1 225 ? -18.553 -15.598 6.844 1.00 96.69 225 ILE A N 1
ATOM 1673 C CA . ILE A 1 225 ? -19.216 -14.345 6.468 1.00 96.69 225 ILE A CA 1
ATOM 1674 C C . ILE A 1 225 ? -18.224 -13.421 5.762 1.00 96.69 225 ILE A C 1
ATOM 1676 O O . ILE A 1 225 ? -18.543 -12.892 4.701 1.00 96.69 225 ILE A O 1
ATOM 1680 N N . GLN A 1 226 ? -17.000 -13.320 6.275 1.00 96.12 226 GLN A N 1
ATOM 1681 C CA . GLN A 1 226 ? -15.890 -12.613 5.641 1.00 96.12 226 GLN A CA 1
ATOM 1682 C C . GLN A 1 226 ? -15.609 -13.121 4.221 1.00 96.12 226 GLN A C 1
ATOM 1684 O O . GLN A 1 226 ? -15.509 -12.316 3.302 1.00 96.12 226 GLN A O 1
ATOM 1689 N N . ALA A 1 227 ? -15.567 -14.439 4.003 1.00 93.56 227 ALA A N 1
ATOM 1690 C CA . ALA A 1 227 ? -15.396 -15.019 2.668 1.00 93.56 227 ALA A CA 1
ATOM 1691 C C . ALA A 1 227 ? -16.543 -14.644 1.709 1.00 93.56 227 ALA A C 1
ATOM 1693 O O . ALA A 1 227 ? -16.311 -14.302 0.548 1.00 93.56 227 ALA A O 1
ATOM 1694 N N . ARG A 1 228 ? -17.792 -14.633 2.198 1.00 94.00 228 ARG A N 1
ATOM 1695 C CA . ARG A 1 228 ? -18.954 -14.196 1.403 1.00 94.00 228 ARG A CA 1
ATOM 1696 C C . ARG A 1 228 ? -18.880 -12.714 1.038 1.00 94.00 228 ARG A C 1
ATOM 1698 O O . ARG A 1 228 ? -19.199 -12.364 -0.096 1.00 94.00 228 ARG A O 1
ATOM 1705 N N . LEU A 1 229 ? -18.469 -11.861 1.977 1.00 93.38 229 LEU A N 1
ATOM 1706 C CA . LEU A 1 229 ? -18.265 -10.431 1.733 1.00 93.38 229 LEU A CA 1
ATOM 1707 C C . LEU A 1 229 ? -17.131 -10.197 0.733 1.00 93.38 229 LEU A C 1
ATOM 1709 O O . LEU A 1 229 ? -17.318 -9.452 -0.223 1.00 93.38 229 LEU A O 1
ATOM 1713 N N . ALA A 1 230 ? -16.000 -10.882 0.906 1.00 91.69 230 ALA A N 1
ATOM 1714 C CA . ALA A 1 230 ? -14.855 -10.830 0.003 1.00 91.69 230 ALA A CA 1
ATOM 1715 C C . ALA A 1 230 ? -15.262 -11.147 -1.444 1.00 91.69 230 ALA A C 1
ATOM 1717 O O . ALA A 1 230 ? -15.006 -10.354 -2.349 1.00 91.69 230 ALA A O 1
ATOM 1718 N N . HIS A 1 231 ? -15.993 -12.248 -1.646 1.00 88.19 231 HIS A N 1
ATOM 1719 C CA . HIS A 1 231 ? -16.507 -12.631 -2.960 1.00 88.19 231 HIS A CA 1
ATOM 1720 C C . HIS A 1 231 ? -17.484 -11.596 -3.538 1.00 88.19 231 HIS A C 1
ATOM 1722 O O . HIS A 1 231 ? -17.393 -11.249 -4.711 1.00 88.19 231 HIS A O 1
ATOM 1728 N N . ALA A 1 232 ? -18.418 -11.085 -2.730 1.00 89.62 232 ALA A N 1
ATOM 1729 C CA . ALA A 1 232 ? -19.408 -10.113 -3.196 1.00 89.62 232 ALA A CA 1
ATOM 1730 C C . ALA A 1 232 ? -18.790 -8.752 -3.563 1.00 89.62 232 ALA A C 1
ATOM 1732 O O . ALA A 1 232 ? -19.285 -8.081 -4.465 1.00 89.62 232 ALA A O 1
ATOM 1733 N N . LEU A 1 233 ? -17.731 -8.345 -2.860 1.00 87.06 233 LEU A N 1
ATOM 1734 C CA . LEU A 1 233 ? -17.078 -7.048 -3.037 1.00 87.06 233 LEU A CA 1
ATOM 1735 C C . LEU A 1 233 ? -15.890 -7.094 -4.005 1.00 87.06 233 LEU A C 1
ATOM 1737 O O . LEU A 1 233 ? -15.385 -6.034 -4.369 1.00 87.06 233 LEU A O 1
ATOM 1741 N N . GLY A 1 234 ? -15.417 -8.286 -4.387 1.00 86.75 234 GLY A N 1
ATOM 1742 C CA . GLY A 1 234 ? -14.173 -8.446 -5.143 1.00 86.75 234 GLY A CA 1
ATOM 1743 C C . GLY A 1 234 ? -12.955 -7.936 -4.367 1.00 86.75 234 GLY A C 1
ATOM 1744 O O . GLY A 1 234 ? -12.075 -7.302 -4.939 1.00 86.75 234 GLY A O 1
ATOM 1745 N N . ARG A 1 235 ? -12.942 -8.147 -3.046 1.00 89.69 235 ARG A N 1
ATOM 1746 C CA . ARG A 1 235 ? -11.903 -7.673 -2.117 1.00 89.69 235 ARG A CA 1
ATOM 1747 C C . ARG A 1 235 ? -11.362 -8.832 -1.298 1.00 89.69 235 ARG A C 1
ATOM 1749 O O . ARG A 1 235 ? -11.972 -9.896 -1.236 1.00 89.69 235 ARG A O 1
ATOM 1756 N N . LEU A 1 236 ? -10.243 -8.613 -0.617 1.00 94.31 236 LEU A N 1
ATOM 1757 C CA . LEU A 1 236 ? -9.767 -9.568 0.372 1.00 94.31 236 LEU A CA 1
ATOM 1758 C C . LEU A 1 236 ? -10.611 -9.486 1.659 1.00 94.31 236 LEU A C 1
ATOM 1760 O O . LEU A 1 236 ? -11.069 -8.404 2.041 1.00 94.31 236 LEU A O 1
ATOM 1764 N N . PRO A 1 237 ? -10.822 -10.609 2.364 1.00 96.06 237 PRO A N 1
ATOM 1765 C CA . PRO A 1 237 ? -11.403 -10.590 3.697 1.00 96.06 237 PRO A CA 1
ATOM 1766 C C . PRO A 1 237 ? -10.429 -9.944 4.685 1.00 96.06 237 PRO A C 1
ATOM 1768 O O . PRO A 1 237 ? -9.213 -9.956 4.488 1.00 96.06 237 PRO A O 1
ATOM 1771 N N . ALA A 1 238 ? -10.959 -9.439 5.794 1.00 96.81 238 ALA A N 1
ATOM 1772 C CA . ALA A 1 238 ? -10.134 -9.066 6.933 1.00 96.81 238 ALA A CA 1
ATOM 1773 C C . ALA A 1 238 ? -9.609 -10.289 7.703 1.00 96.81 238 ALA A C 1
ATOM 1775 O O . ALA A 1 238 ? -8.557 -10.202 8.322 1.00 96.81 238 ALA A O 1
ATOM 1776 N N . SER A 1 239 ? -10.321 -11.421 7.678 1.00 97.19 239 SER A N 1
ATOM 1777 C CA . SER A 1 239 ? -9.950 -12.651 8.396 1.00 97.19 239 SER A CA 1
ATOM 1778 C C . SER A 1 239 ? -8.768 -13.376 7.740 1.00 97.19 239 SER A C 1
ATOM 1780 O O . SER A 1 239 ? -8.797 -13.681 6.545 1.00 97.19 239 SER A O 1
ATOM 1782 N N . ARG A 1 240 ? -7.754 -13.737 8.540 1.00 95.62 240 ARG A N 1
ATOM 1783 C CA . ARG A 1 240 ? -6.610 -14.553 8.093 1.00 95.62 240 ARG A CA 1
ATOM 1784 C C . ARG A 1 240 ? -7.042 -15.945 7.648 1.00 95.62 240 ARG A C 1
ATOM 1786 O O . ARG A 1 240 ? -6.540 -16.452 6.648 1.00 95.62 240 ARG A O 1
ATOM 1793 N N . GLN A 1 241 ? -7.965 -16.572 8.372 1.00 95.19 241 GLN A N 1
ATOM 1794 C CA . GLN A 1 241 ? -8.505 -17.876 8.008 1.00 95.19 241 GLN A CA 1
ATOM 1795 C C . GLN A 1 241 ? -9.233 -17.804 6.664 1.00 95.19 241 GLN A C 1
ATOM 1797 O O . GLN A 1 241 ? -9.034 -18.674 5.813 1.00 95.19 241 GLN A O 1
ATOM 1802 N N . ALA A 1 242 ? -10.029 -16.752 6.457 1.00 95.25 242 ALA A N 1
ATOM 1803 C CA . ALA A 1 242 ? -10.796 -16.571 5.233 1.00 95.25 242 ALA A CA 1
ATOM 1804 C C . ALA A 1 242 ? -9.916 -16.342 3.995 1.00 95.25 242 ALA A C 1
ATOM 1806 O O . ALA A 1 242 ? -10.364 -16.687 2.911 1.00 95.25 242 ALA A O 1
ATOM 1807 N N . LEU A 1 243 ? -8.665 -15.864 4.117 1.00 92.69 243 LEU A N 1
ATOM 1808 C CA . LEU A 1 243 ? -7.737 -15.724 2.974 1.00 92.69 243 LEU A CA 1
ATOM 1809 C C . LEU A 1 243 ? -7.499 -17.031 2.199 1.00 92.69 243 LEU A C 1
ATOM 1811 O O . LEU A 1 243 ? -7.116 -17.002 1.031 1.00 92.69 243 LEU A O 1
ATOM 1815 N N . ASN A 1 244 ? -7.702 -18.182 2.843 1.00 90.12 244 ASN A N 1
ATOM 1816 C CA . ASN A 1 244 ? -7.535 -19.490 2.214 1.00 90.12 244 ASN A CA 1
ATOM 1817 C C . ASN A 1 244 ? -8.798 -20.008 1.519 1.00 90.12 244 ASN A C 1
ATOM 1819 O O . ASN A 1 244 ? -8.762 -21.117 0.980 1.00 90.12 244 ASN A O 1
ATOM 1823 N N . ASP A 1 245 ? -9.890 -19.241 1.531 1.00 92.19 245 ASP A N 1
ATOM 1824 C CA . ASP A 1 245 ? -11.125 -19.622 0.860 1.00 92.19 245 ASP A CA 1
ATOM 1825 C C . ASP A 1 245 ? -10.880 -19.832 -0.650 1.00 92.19 245 ASP A C 1
ATOM 1827 O O . ASP A 1 245 ? -10.219 -19.005 -1.293 1.00 92.19 245 ASP A O 1
ATOM 1831 N N . PRO A 1 246 ? -11.385 -20.930 -1.248 1.00 89.25 246 PRO A N 1
ATOM 1832 C CA . PRO A 1 246 ? -11.218 -21.196 -2.672 1.00 89.25 246 PRO A CA 1
ATOM 1833 C C . PRO A 1 246 ? -11.664 -20.043 -3.573 1.00 89.25 246 PRO A C 1
ATOM 1835 O O . PRO A 1 246 ? -11.023 -19.811 -4.594 1.00 89.25 246 PRO A O 1
ATOM 1838 N N . ALA A 1 247 ? -12.704 -19.294 -3.194 1.00 83.50 247 ALA A N 1
ATOM 1839 C CA . ALA A 1 247 ? -13.223 -18.181 -3.983 1.00 83.50 247 ALA A CA 1
ATOM 1840 C C . ALA A 1 247 ? -12.195 -17.052 -4.174 1.00 83.50 247 ALA A C 1
ATOM 1842 O O . ALA A 1 247 ? -12.194 -16.396 -5.210 1.00 83.50 247 ALA A O 1
ATOM 1843 N N . ILE A 1 248 ? -11.284 -16.863 -3.215 1.00 85.75 248 ILE A N 1
ATOM 1844 C CA . ILE A 1 248 ? -10.202 -15.867 -3.299 1.00 85.75 248 ILE A CA 1
ATOM 1845 C C . ILE A 1 248 ? -9.104 -16.345 -4.247 1.00 85.75 248 ILE A C 1
ATOM 1847 O O . ILE A 1 248 ? -8.515 -15.555 -4.976 1.00 85.75 248 ILE A O 1
ATOM 1851 N N . ARG A 1 249 ? -8.832 -17.653 -4.260 1.00 84.75 249 ARG A N 1
ATOM 1852 C CA . ARG A 1 249 ? -7.743 -18.247 -5.049 1.00 84.75 249 ARG A CA 1
ATOM 1853 C C . ARG A 1 249 ? -8.039 -18.314 -6.547 1.00 84.75 249 ARG A C 1
ATOM 1855 O O . ARG A 1 249 ? -7.111 -18.509 -7.326 1.00 84.75 249 ARG A O 1
ATOM 1862 N N . VAL A 1 250 ? -9.309 -18.199 -6.941 1.00 86.06 250 VAL A N 1
ATOM 1863 C CA . VAL A 1 250 ? -9.732 -18.244 -8.351 1.00 86.06 250 VAL A CA 1
ATOM 1864 C C . VAL A 1 250 ? -9.375 -16.955 -9.091 1.00 86.06 250 VAL A C 1
ATOM 1866 O O . VAL A 1 250 ? -9.051 -17.021 -10.275 1.00 86.06 250 VAL A O 1
ATOM 1869 N N . ASP A 1 251 ? -9.402 -15.802 -8.418 1.00 87.06 251 ASP A N 1
ATOM 1870 C CA . ASP A 1 251 ? -8.960 -14.539 -9.011 1.00 87.06 251 ASP A CA 1
ATOM 1871 C C . ASP A 1 251 ? -7.436 -14.385 -8.830 1.00 87.06 251 ASP A C 1
ATOM 1873 O O . ASP A 1 251 ? -6.966 -14.308 -7.692 1.00 87.06 251 ASP A O 1
ATOM 1877 N N . PRO A 1 252 ? -6.634 -14.319 -9.912 1.00 87.19 252 PRO A N 1
ATOM 1878 C CA . PRO A 1 252 ? -5.179 -14.214 -9.808 1.00 87.19 252 PRO A CA 1
ATOM 1879 C C . PRO A 1 252 ? -4.689 -12.987 -9.034 1.00 87.19 252 PRO A C 1
ATOM 1881 O O . PRO A 1 252 ? -3.643 -13.051 -8.389 1.00 87.19 252 PRO A O 1
ATOM 1884 N N . ALA A 1 253 ? -5.424 -11.875 -9.082 1.00 87.94 253 ALA A N 1
ATOM 1885 C CA . ALA A 1 253 ? -5.056 -10.665 -8.369 1.00 87.94 253 ALA A CA 1
ATOM 1886 C C . ALA A 1 253 ? -5.349 -10.768 -6.879 1.00 87.94 253 ALA A C 1
ATOM 1888 O O . ALA A 1 253 ? -4.479 -10.446 -6.070 1.00 87.94 253 ALA A O 1
ATOM 1889 N N . LEU A 1 254 ? -6.526 -11.285 -6.511 1.00 90.06 254 LEU A N 1
ATOM 1890 C CA . LEU A 1 254 ? -6.828 -11.560 -5.106 1.00 90.06 254 LEU A CA 1
ATOM 1891 C C . LEU A 1 254 ? -5.881 -12.624 -4.547 1.00 90.06 254 LEU A C 1
ATOM 1893 O O . LEU A 1 254 ? -5.372 -12.465 -3.442 1.00 90.06 254 LEU A O 1
ATOM 1897 N N . ALA A 1 255 ? -5.560 -13.662 -5.320 1.00 90.75 255 ALA A N 1
ATOM 1898 C CA . ALA A 1 255 ? -4.580 -14.668 -4.932 1.00 90.75 255 ALA A CA 1
ATOM 1899 C C . ALA A 1 255 ? -3.193 -14.048 -4.691 1.00 90.75 255 ALA A C 1
ATOM 1901 O O . ALA A 1 255 ? -2.582 -14.313 -3.655 1.00 90.75 255 ALA A O 1
ATOM 1902 N N . ALA A 1 256 ? -2.708 -13.192 -5.599 1.00 92.00 256 ALA A N 1
ATOM 1903 C CA . ALA A 1 256 ? -1.431 -12.496 -5.446 1.00 92.00 256 ALA A CA 1
ATOM 1904 C C . ALA A 1 256 ? -1.424 -11.573 -4.216 1.00 92.00 256 ALA A C 1
ATOM 1906 O O . ALA A 1 256 ? -0.504 -11.654 -3.398 1.00 92.00 256 ALA A O 1
ATOM 1907 N N . ALA A 1 257 ? -2.466 -10.759 -4.037 1.00 92.94 257 ALA A N 1
ATOM 1908 C CA . ALA A 1 257 ? -2.616 -9.881 -2.880 1.00 92.94 2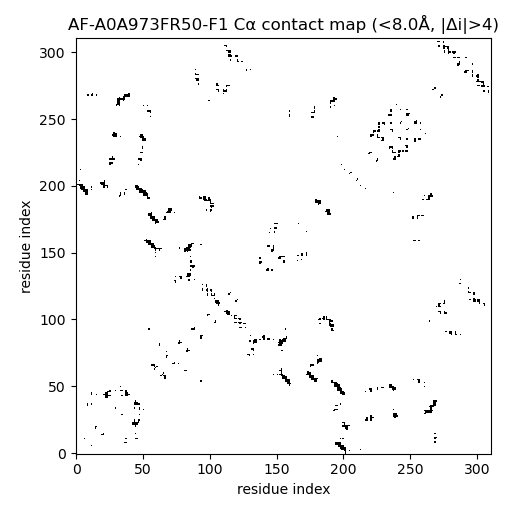57 ALA A CA 1
ATOM 1909 C C . ALA A 1 257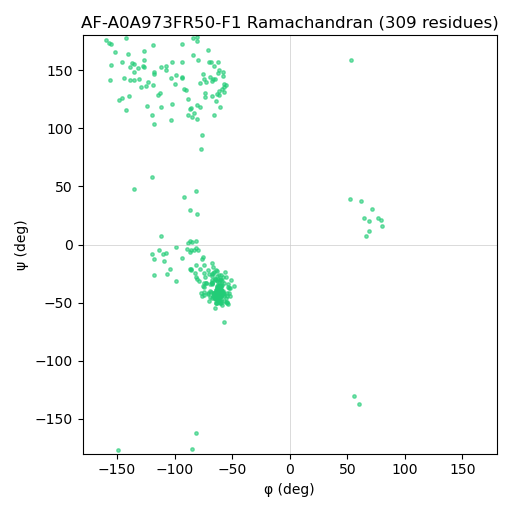 ? -2.674 -10.680 -1.563 1.00 92.94 257 ALA A C 1
ATOM 1911 O O . ALA A 1 257 ? -1.990 -10.337 -0.596 1.00 92.94 257 ALA A O 1
ATOM 1912 N N . ALA A 1 258 ? -3.397 -11.805 -1.535 1.00 92.81 258 ALA A N 1
ATOM 1913 C CA . ALA A 1 258 ? -3.510 -12.674 -0.364 1.00 92.81 258 ALA A CA 1
ATOM 1914 C C . ALA A 1 258 ? -2.153 -13.232 0.100 1.00 92.81 258 ALA A C 1
ATOM 1916 O O . ALA A 1 258 ? -1.957 -13.425 1.300 1.00 92.81 258 ALA A O 1
ATOM 1917 N N . THR A 1 259 ? -1.191 -13.440 -0.813 1.00 92.56 259 THR A N 1
ATOM 1918 C CA . THR A 1 259 ? 0.166 -13.888 -0.437 1.00 92.56 259 THR A CA 1
ATOM 1919 C C . THR A 1 259 ? 0.951 -12.854 0.372 1.00 92.56 259 THR A C 1
ATOM 1921 O O . THR A 1 259 ? 1.850 -13.225 1.126 1.00 92.56 259 THR A O 1
ATOM 1924 N N . MET A 1 260 ? 0.615 -11.570 0.230 1.00 93.56 260 MET A N 1
ATOM 1925 C CA . MET A 1 260 ? 1.273 -10.463 0.930 1.00 93.56 260 MET A CA 1
ATOM 1926 C C . MET A 1 260 ? 0.477 -10.011 2.156 1.00 93.56 260 MET A C 1
ATOM 1928 O O . MET A 1 260 ? 1.074 -9.623 3.155 1.00 93.56 260 MET A O 1
ATOM 1932 N N . ALA A 1 261 ? -0.854 -10.119 2.112 1.00 94.12 261 ALA A N 1
ATOM 1933 C CA . ALA A 1 261 ? -1.771 -9.551 3.100 1.00 94.12 261 ALA A CA 1
ATOM 1934 C C . ALA A 1 261 ? -1.451 -9.921 4.558 1.00 94.12 261 ALA A C 1
ATOM 1936 O O . ALA A 1 261 ? -1.586 -9.088 5.449 1.00 94.12 261 ALA A O 1
ATOM 1937 N N . GLY A 1 262 ? -0.997 -11.153 4.817 1.00 93.19 262 GLY A N 1
ATOM 1938 C CA . GLY A 1 262 ? -0.670 -11.613 6.173 1.00 93.19 262 GLY A CA 1
ATOM 1939 C C . GLY A 1 262 ? 0.533 -10.915 6.821 1.00 93.19 262 GLY A C 1
ATOM 1940 O O . GLY A 1 262 ? 0.671 -10.976 8.040 1.00 93.19 262 GLY A O 1
ATOM 1941 N N . GLN A 1 263 ? 1.393 -10.283 6.019 1.00 93.50 263 GLN A N 1
ATOM 1942 C CA . GLN A 1 263 ? 2.601 -9.571 6.456 1.00 93.50 263 GLN A CA 1
ATOM 1943 C C . GLN A 1 263 ? 2.576 -8.085 6.080 1.00 93.50 263 GLN A C 1
ATOM 1945 O O . GLN A 1 263 ? 3.467 -7.344 6.483 1.00 93.50 263 GLN A O 1
ATOM 1950 N N . ALA A 1 264 ? 1.595 -7.662 5.281 1.00 94.44 264 ALA A N 1
ATOM 1951 C CA . ALA A 1 264 ? 1.474 -6.292 4.824 1.00 94.44 264 ALA A CA 1
ATOM 1952 C C . ALA A 1 264 ? 1.242 -5.350 6.023 1.00 94.44 264 ALA A C 1
ATOM 1954 O O . ALA A 1 264 ? 0.366 -5.635 6.849 1.0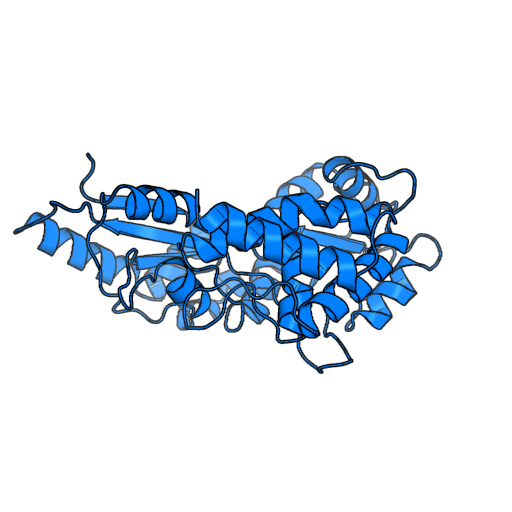0 94.44 264 ALA A O 1
ATOM 1955 N N . PRO A 1 265 ? 2.019 -4.260 6.130 1.00 93.94 265 PRO A N 1
ATOM 1956 C CA . PRO A 1 265 ? 1.896 -3.311 7.229 1.00 93.94 265 PRO A CA 1
ATOM 1957 C C . PRO A 1 265 ? 0.592 -2.518 7.124 1.00 93.94 265 PRO A C 1
ATOM 1959 O O . PRO A 1 265 ? 0.026 -2.372 6.037 1.00 93.94 265 PRO A O 1
ATOM 1962 N N . GLY A 1 266 ? 0.127 -1.993 8.252 1.00 93.62 266 GLY A N 1
ATOM 1963 C CA . GLY A 1 266 ? -0.899 -0.963 8.281 1.00 93.62 266 GLY A CA 1
ATOM 1964 C C . GLY A 1 266 ? -0.311 0.445 8.338 1.00 93.62 266 GLY A C 1
ATOM 1965 O O . GLY A 1 266 ? 0.891 0.655 8.494 1.00 93.62 266 GLY A O 1
ATOM 1966 N N . LEU A 1 267 ? -1.195 1.425 8.219 1.00 93.00 267 LEU A N 1
ATOM 1967 C CA . LEU A 1 267 ? -0.956 2.841 8.433 1.00 93.00 267 LEU A CA 1
ATOM 1968 C C . LEU A 1 267 ? -1.858 3.280 9.588 1.00 93.00 267 LEU A C 1
ATOM 1970 O O . LEU A 1 267 ? -3.069 3.411 9.386 1.00 93.00 267 LEU A O 1
ATOM 1974 N N . PRO A 1 268 ? -1.313 3.473 10.800 1.00 92.81 268 PRO A N 1
ATOM 1975 C CA . PRO A 1 268 ? -2.135 3.816 11.948 1.00 92.81 268 PRO A CA 1
ATOM 1976 C C . PRO A 1 268 ? -2.847 5.162 11.729 1.00 92.81 268 PRO A C 1
ATOM 1978 O O . PRO A 1 268 ? -2.290 6.054 11.082 1.00 92.81 268 PRO A O 1
ATOM 1981 N N . PRO A 1 269 ? -4.064 5.356 12.269 1.00 94.31 269 PRO A N 1
ATOM 1982 C CA . PRO A 1 269 ? -4.885 6.540 12.029 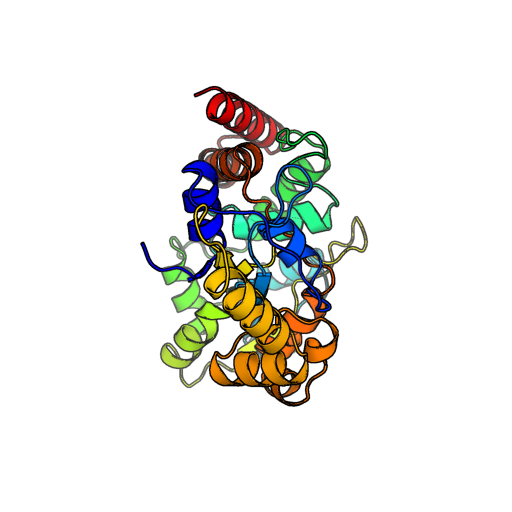1.00 94.31 269 PRO A CA 1
ATOM 1983 C C . PRO A 1 269 ? -4.443 7.716 12.919 1.00 94.31 269 PRO A C 1
ATOM 1985 O O . PRO A 1 269 ? -5.259 8.367 13.569 1.00 94.31 269 PRO A O 1
ATOM 1988 N N . THR A 1 270 ? -3.136 7.969 12.994 1.00 92.75 270 THR A N 1
ATOM 1989 C CA . THR A 1 270 ? -2.527 8.989 13.853 1.00 92.75 270 THR A CA 1
ATOM 1990 C C . THR A 1 270 ? -2.142 10.231 13.054 1.00 92.75 270 THR A C 1
ATOM 1992 O O . THR A 1 270 ? -1.926 10.185 11.839 1.00 92.75 270 THR A O 1
ATOM 1995 N N . ALA A 1 271 ? -2.025 11.368 13.747 1.00 92.38 271 ALA A N 1
ATOM 1996 C CA . ALA A 1 271 ? -1.514 12.597 13.142 1.00 92.38 271 ALA A CA 1
ATOM 1997 C C . ALA A 1 271 ? -0.108 12.390 12.563 1.00 92.38 271 ALA A C 1
ATOM 1999 O O . ALA A 1 271 ? 0.142 12.785 11.430 1.00 92.38 271 ALA A O 1
ATOM 2000 N N . ALA A 1 272 ? 0.764 11.685 13.286 1.00 94.75 272 ALA A N 1
ATOM 2001 C CA . ALA A 1 272 ? 2.126 11.434 12.841 1.00 94.75 272 ALA A CA 1
ATOM 2002 C C . ALA A 1 272 ? 2.211 10.599 11.563 1.00 94.75 272 ALA A C 1
ATOM 2004 O O . ALA A 1 272 ? 2.968 10.958 10.669 1.00 94.75 272 ALA A O 1
ATOM 2005 N N . ALA A 1 273 ? 1.408 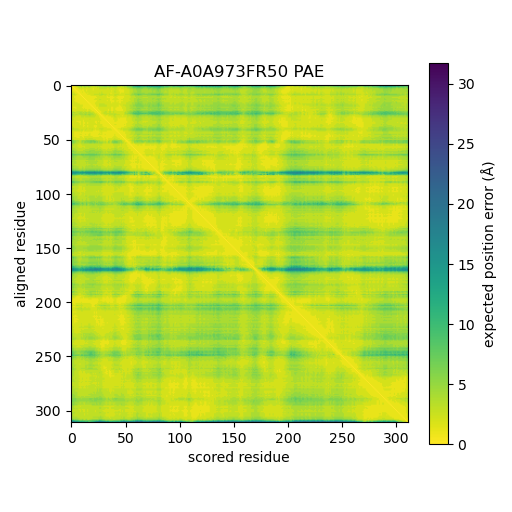9.539 11.423 1.00 94.88 273 ALA A N 1
ATOM 2006 C CA . ALA A 1 273 ? 1.387 8.761 10.186 1.00 94.88 273 ALA A CA 1
ATOM 2007 C C . ALA A 1 273 ? 0.886 9.600 9.000 1.00 94.88 273 ALA A C 1
ATOM 2009 O O . ALA A 1 273 ? 1.496 9.572 7.932 1.00 94.88 273 ALA A O 1
ATOM 2010 N N . ARG A 1 274 ? -0.173 10.407 9.186 1.00 94.06 274 ARG A N 1
ATOM 2011 C CA . ARG A 1 274 ? -0.648 11.338 8.144 1.00 94.06 274 ARG A CA 1
ATOM 2012 C C . ARG A 1 274 ? 0.410 12.370 7.764 1.00 94.06 274 ARG A C 1
ATOM 2014 O O . ARG A 1 274 ? 0.647 12.577 6.579 1.00 94.06 274 ARG A O 1
ATOM 2021 N N . CYS A 1 275 ? 1.056 12.986 8.748 1.00 96.62 275 CYS A N 1
ATOM 2022 C CA . CYS A 1 275 ? 2.097 13.979 8.515 1.00 96.62 275 CYS A CA 1
ATOM 2023 C C . CYS A 1 275 ? 3.351 13.371 7.878 1.00 96.62 275 CYS A C 1
ATOM 2025 O O . CYS A 1 275 ? 3.964 14.000 7.023 1.00 96.62 275 CYS A O 1
ATOM 2027 N N . ALA A 1 276 ? 3.693 12.126 8.212 1.00 97.62 276 ALA A N 1
ATOM 2028 C CA . ALA A 1 276 ? 4.776 11.410 7.556 1.00 97.62 276 ALA A CA 1
ATOM 2029 C C . ALA A 1 276 ? 4.475 11.168 6.065 1.00 97.62 276 ALA A C 1
ATOM 2031 O O . ALA A 1 276 ? 5.313 11.440 5.208 1.00 97.62 276 ALA A O 1
ATOM 2032 N N . LEU A 1 277 ? 3.258 10.719 5.735 1.00 96.81 277 LEU A N 1
ATOM 2033 C CA . LEU A 1 277 ? 2.822 10.578 4.340 1.00 96.81 277 LEU A CA 1
ATOM 2034 C C . LEU A 1 277 ? 2.834 11.921 3.602 1.00 96.81 277 LEU A C 1
ATOM 2036 O O . LEU A 1 277 ? 3.293 11.977 2.464 1.00 96.81 277 LEU A O 1
ATOM 2040 N N . PHE A 1 278 ? 2.383 12.992 4.257 1.00 97.12 278 PHE A N 1
ATOM 2041 C CA . PHE A 1 278 ? 2.421 14.347 3.712 1.00 97.12 278 PHE A CA 1
ATOM 2042 C C . PHE A 1 278 ? 3.854 14.814 3.419 1.00 97.12 278 PHE A C 1
ATOM 2044 O O . PHE A 1 278 ? 4.127 15.296 2.324 1.00 97.12 278 PHE A O 1
ATOM 2051 N N . GLY A 1 279 ? 4.796 14.597 4.342 1.00 98.06 279 GLY A N 1
ATOM 2052 C CA . GLY A 1 279 ? 6.208 14.912 4.121 1.00 98.06 279 GLY A CA 1
ATOM 2053 C C . GLY A 1 279 ? 6.784 14.188 2.902 1.00 98.06 279 GLY A C 1
ATOM 2054 O O . GLY A 1 279 ? 7.477 14.802 2.087 1.00 98.06 279 GLY A O 1
ATOM 2055 N N . ILE A 1 280 ? 6.442 12.903 2.724 1.00 98.38 280 ILE A N 1
ATOM 2056 C CA . ILE A 1 280 ? 6.821 12.140 1.525 1.00 98.38 280 ILE A CA 1
ATOM 2057 C C . ILE A 1 280 ? 6.215 12.770 0.265 1.00 98.38 280 ILE A C 1
ATOM 2059 O O . ILE A 1 280 ? 6.942 12.992 -0.702 1.00 98.38 280 ILE A O 1
ATOM 2063 N N . ASP A 1 281 ? 4.915 13.067 0.275 1.00 97.25 281 ASP A N 1
ATOM 2064 C CA . ASP A 1 281 ? 4.179 13.627 -0.866 1.00 97.25 281 ASP A CA 1
ATOM 2065 C C . ASP A 1 281 ? 4.792 14.950 -1.356 1.00 97.25 281 ASP A C 1
ATOM 2067 O O . ASP A 1 281 ? 5.046 15.137 -2.547 1.00 97.25 281 ASP A O 1
ATOM 2071 N N . VAL A 1 282 ? 5.145 15.838 -0.423 1.00 97.69 282 VAL A N 1
ATOM 2072 C CA . VAL A 1 282 ? 5.743 17.146 -0.726 1.00 97.69 282 VAL A CA 1
ATOM 2073 C C . VAL A 1 282 ? 7.134 17.013 -1.360 1.00 97.69 282 VAL A C 1
ATOM 2075 O O . VAL A 1 282 ? 7.460 17.724 -2.320 1.00 97.69 282 VAL A O 1
ATOM 2078 N N . TRP A 1 283 ? 7.977 16.116 -0.840 1.00 98.12 283 TRP A N 1
ATOM 2079 C CA . TRP A 1 283 ? 9.412 16.117 -1.150 1.00 98.12 283 TRP A CA 1
ATOM 2080 C C . TRP A 1 283 ? 9.864 15.035 -2.135 1.00 98.12 283 TRP A C 1
ATOM 2082 O O . TRP A 1 283 ? 10.878 15.231 -2.818 1.00 98.12 283 TRP A O 1
ATOM 2092 N N . LEU A 1 284 ? 9.108 13.947 -2.311 1.00 97.62 284 LEU A N 1
ATOM 2093 C CA . LEU A 1 284 ? 9.418 12.892 -3.286 1.00 97.62 284 LEU A CA 1
ATOM 2094 C C . LEU A 1 284 ? 9.594 13.432 -4.724 1.00 97.62 284 LEU A C 1
ATOM 2096 O O . LEU A 1 284 ? 10.587 13.073 -5.372 1.00 97.62 284 LEU A O 1
ATOM 2100 N N . PRO A 1 285 ? 8.770 14.381 -5.219 1.00 96.25 285 PRO A N 1
ATOM 2101 C CA . PRO A 1 285 ? 8.960 14.957 -6.552 1.00 96.25 285 PRO A CA 1
ATOM 2102 C C . PRO A 1 285 ? 10.282 15.725 -6.721 1.00 96.25 285 PRO A C 1
ATOM 2104 O O . PRO A 1 285 ? 10.744 15.952 -7.844 1.00 96.25 285 PRO A O 1
ATOM 2107 N N . SER A 1 286 ? 10.902 16.205 -5.639 1.00 96.81 286 SER A N 1
ATOM 2108 C CA . SER A 1 286 ? 12.203 16.890 -5.702 1.00 96.81 286 SER A CA 1
ATOM 2109 C C . SER A 1 286 ? 13.352 15.908 -5.935 1.00 96.81 286 SER A C 1
ATOM 2111 O O . SER A 1 286 ? 14.249 16.219 -6.725 1.00 96.81 286 SER A O 1
ATOM 2113 N N . LEU A 1 287 ? 13.285 14.707 -5.352 1.00 96.94 287 LEU A N 1
ATOM 2114 C CA . LEU A 1 287 ? 14.209 13.611 -5.654 1.00 96.94 287 LEU A CA 1
ATOM 2115 C C . LEU A 1 287 ? 14.091 13.170 -7.115 1.00 96.94 287 LEU A C 1
ATOM 2117 O O . LEU A 1 287 ? 15.095 13.081 -7.824 1.00 96.94 287 LEU A O 1
ATOM 2121 N N . LEU A 1 288 ? 12.863 12.919 -7.575 1.00 95.00 288 LEU A N 1
ATOM 2122 C CA . LEU A 1 288 ? 12.596 12.397 -8.920 1.00 95.00 288 LEU A CA 1
ATOM 2123 C C . LEU A 1 288 ? 13.009 13.379 -10.023 1.00 95.00 288 LEU A C 1
ATOM 2125 O O . LEU A 1 288 ? 13.446 12.970 -11.097 1.00 95.00 288 LEU A O 1
ATOM 2129 N N . ARG A 1 289 ? 12.963 14.686 -9.739 1.00 94.31 289 ARG A N 1
ATOM 2130 C CA . ARG A 1 289 ? 13.470 15.744 -10.631 1.00 94.31 289 ARG A CA 1
ATOM 2131 C C . ARG A 1 289 ? 14.969 16.024 -10.477 1.00 94.31 289 ARG A C 1
ATOM 2133 O O . ARG A 1 289 ? 15.474 16.936 -11.127 1.00 94.31 289 ARG A O 1
ATOM 2140 N N . GLY A 1 290 ? 15.674 15.288 -9.617 1.00 94.81 290 GLY A N 1
ATOM 2141 C CA . GLY A 1 290 ? 17.110 15.450 -9.379 1.00 94.81 290 GLY A CA 1
ATOM 2142 C C . GLY A 1 290 ? 17.496 16.755 -8.678 1.00 94.81 290 GLY A C 1
ATOM 2143 O O . GLY A 1 290 ? 18.642 17.179 -8.791 1.00 94.81 290 GLY A O 1
ATOM 2144 N N . LYS A 1 291 ? 16.555 17.409 -7.983 1.00 97.19 291 LYS A N 1
ATOM 2145 C CA . LYS A 1 291 ? 16.825 18.634 -7.211 1.00 97.19 291 LYS A CA 1
ATOM 2146 C C . LYS A 1 291 ? 17.481 18.340 -5.867 1.00 97.19 291 LYS A C 1
ATOM 2148 O O . LYS A 1 291 ? 18.249 19.164 -5.385 1.00 97.19 291 LYS A O 1
ATOM 2153 N N . LEU A 1 292 ? 17.157 17.191 -5.281 1.00 97.19 292 LEU A N 1
ATOM 2154 C CA . LEU A 1 292 ? 17.735 16.684 -4.041 1.00 97.19 292 LEU A CA 1
ATOM 2155 C C . LEU A 1 292 ? 18.272 15.269 -4.268 1.00 97.19 292 LEU A C 1
ATOM 2157 O O . LEU A 1 292 ? 17.784 14.536 -5.134 1.00 97.19 292 LEU A O 1
ATOM 2161 N N . ASP A 1 293 ? 19.283 14.892 -3.490 1.00 97.06 293 ASP A N 1
ATOM 2162 C CA . ASP A 1 293 ? 19.681 13.493 -3.345 1.00 97.06 293 ASP A CA 1
ATOM 2163 C C . ASP A 1 293 ? 18.818 12.788 -2.285 1.00 97.06 293 ASP A C 1
ATOM 2165 O O . ASP A 1 293 ? 17.922 13.384 -1.686 1.00 97.06 293 ASP A O 1
ATOM 2169 N N . GLN A 1 294 ? 19.047 11.493 -2.083 1.00 97.12 294 GLN A N 1
ATOM 2170 C CA . GLN A 1 294 ? 18.241 10.667 -1.189 1.00 97.12 294 GLN A CA 1
ATOM 2171 C C . GLN A 1 294 ? 18.333 11.114 0.271 1.00 97.12 294 GLN A C 1
ATOM 2173 O O . GLN A 1 294 ? 17.315 11.110 0.956 1.00 97.12 294 GLN A O 1
ATOM 2178 N N . ALA A 1 295 ? 19.520 11.509 0.739 1.00 96.38 295 ALA A N 1
ATOM 2179 C CA . ALA A 1 295 ? 19.721 11.922 2.124 1.00 96.38 295 ALA A CA 1
ATOM 2180 C C . ALA A 1 295 ? 19.037 13.267 2.390 1.00 96.38 295 ALA A C 1
ATOM 2182 O O . ALA A 1 295 ? 18.244 13.377 3.319 1.00 96.38 295 ALA A O 1
ATOM 2183 N N . ALA A 1 296 ? 19.261 14.256 1.521 1.00 98.06 296 ALA A N 1
ATOM 2184 C CA . ALA A 1 296 ? 18.621 15.561 1.633 1.00 98.06 296 ALA A CA 1
ATOM 2185 C C . ALA A 1 296 ? 17.093 15.471 1.489 1.00 98.06 296 ALA A C 1
ATOM 2187 O O . ALA A 1 296 ? 16.366 16.178 2.179 1.00 98.06 296 ALA A O 1
ATOM 2188 N N . THR A 1 297 ? 16.599 14.580 0.622 1.00 98.50 297 THR A N 1
ATOM 2189 C CA . THR A 1 297 ? 15.159 14.316 0.493 1.00 98.50 297 THR A CA 1
ATOM 2190 C C . THR A 1 297 ? 14.592 13.725 1.782 1.00 98.50 297 THR A C 1
ATOM 2192 O O . THR A 1 297 ? 13.578 14.214 2.263 1.00 98.50 297 THR A O 1
ATOM 2195 N N . ALA A 1 298 ? 15.242 12.708 2.354 1.00 98.50 298 ALA A N 1
ATOM 2196 C CA . ALA A 1 298 ? 14.801 12.062 3.588 1.00 98.50 298 ALA A CA 1
ATOM 2197 C C . ALA A 1 298 ? 14.742 13.049 4.769 1.00 98.50 298 ALA A C 1
ATOM 2199 O O . ALA A 1 298 ? 13.747 13.081 5.490 1.00 98.50 298 ALA A O 1
ATOM 2200 N N . THR A 1 299 ? 15.755 13.911 4.916 1.00 98.62 299 THR A N 1
ATOM 2201 C CA . THR A 1 299 ? 15.755 14.986 5.921 1.00 98.62 299 THR A CA 1
ATOM 2202 C C . THR A 1 299 ? 14.608 15.971 5.699 1.00 98.62 299 THR A C 1
ATOM 2204 O O . THR A 1 299 ? 13.868 16.250 6.634 1.00 98.62 299 THR A O 1
ATOM 2207 N N . ALA A 1 300 ? 14.399 16.447 4.468 1.00 98.56 300 ALA A N 1
ATOM 2208 C CA . ALA A 1 300 ? 13.313 17.385 4.180 1.00 98.56 300 ALA A CA 1
ATOM 2209 C C . ALA A 1 300 ? 11.922 16.769 4.433 1.00 98.56 300 ALA A C 1
ATOM 2211 O O . ALA A 1 300 ? 11.041 17.428 4.977 1.00 98.56 300 ALA A O 1
ATOM 2212 N N . MET A 1 301 ? 11.736 15.487 4.093 1.00 98.56 301 MET A N 1
ATOM 2213 C CA . MET A 1 301 ? 10.517 14.736 4.411 1.00 98.56 301 MET A CA 1
ATOM 2214 C C . MET A 1 301 ? 10.265 14.673 5.925 1.00 98.56 301 MET A C 1
ATOM 2216 O O . MET A 1 301 ? 9.132 14.872 6.357 1.00 98.56 301 MET A O 1
ATOM 2220 N N . GLN A 1 302 ? 11.306 14.398 6.719 1.00 98.56 302 GLN A N 1
ATOM 2221 C CA . GLN A 1 302 ? 11.223 14.335 8.181 1.00 98.56 302 GLN A CA 1
ATOM 2222 C C . GLN A 1 302 ? 10.854 15.695 8.782 1.00 98.56 302 GLN A C 1
ATOM 2224 O O . GLN A 1 302 ? 9.899 15.775 9.549 1.00 98.56 302 GLN A O 1
ATOM 2229 N N . GLU A 1 303 ? 11.563 16.758 8.396 1.00 98.44 303 GLU A N 1
ATOM 2230 C CA . GLU A 1 303 ? 11.307 18.121 8.879 1.00 98.44 303 GLU A CA 1
ATOM 2231 C C . GLU A 1 303 ? 9.875 18.576 8.553 1.00 98.44 303 GLU A C 1
ATOM 2233 O O . GLU A 1 303 ? 9.198 19.157 9.401 1.00 98.44 303 GLU A O 1
ATOM 2238 N N . GLU A 1 304 ? 9.376 18.264 7.351 1.00 98.38 304 GLU A N 1
ATOM 2239 C CA . GLU A 1 304 ? 7.993 18.552 6.952 1.00 98.38 304 GLU A CA 1
ATOM 2240 C C . GLU A 1 304 ? 6.979 17.775 7.804 1.00 98.38 304 GLU A C 1
ATOM 2242 O O . GLU A 1 304 ? 5.968 18.329 8.243 1.00 98.38 304 GLU A O 1
ATOM 2247 N N . ALA A 1 305 ? 7.249 16.496 8.075 1.00 98.19 305 ALA A N 1
ATOM 2248 C CA . ALA A 1 305 ? 6.380 15.664 8.897 1.00 98.19 305 ALA A CA 1
ATOM 2249 C C . ALA A 1 305 ? 6.317 16.163 10.350 1.00 98.19 305 ALA A C 1
ATOM 2251 O O . ALA A 1 305 ? 5.231 16.253 10.923 1.00 98.19 305 ALA A O 1
ATOM 2252 N N . GLU A 1 306 ? 7.455 16.530 10.937 1.00 97.56 306 GLU A N 1
ATOM 2253 C CA . GLU A 1 306 ? 7.527 17.110 12.281 1.00 97.56 306 GLU A CA 1
ATOM 2254 C C . GLU A 1 306 ? 6.818 18.468 12.346 1.00 97.56 306 GLU A C 1
ATOM 2256 O O . GLU A 1 306 ? 6.016 18.705 13.253 1.00 97.56 306 GLU A O 1
ATOM 2261 N N . ALA A 1 307 ? 7.031 19.334 11.351 1.00 97.31 307 ALA A N 1
ATOM 2262 C CA . ALA A 1 307 ? 6.354 20.623 11.263 1.00 97.31 307 ALA A CA 1
ATOM 2263 C C . ALA A 1 307 ? 4.829 20.462 11.158 1.00 97.31 307 ALA A C 1
ATOM 2265 O O . ALA A 1 307 ? 4.093 21.184 11.833 1.00 97.31 307 ALA A O 1
ATOM 2266 N N . CYS A 1 308 ? 4.353 19.505 10.356 1.00 96.75 308 CYS A N 1
ATOM 2267 C CA . CYS A 1 308 ? 2.934 19.183 10.203 1.00 96.75 308 CYS A CA 1
ATOM 2268 C C . CYS A 1 308 ? 2.278 18.741 11.523 1.00 96.75 308 CYS A C 1
ATOM 2270 O O . CYS A 1 308 ? 1.136 19.108 11.777 1.00 96.75 308 CYS A O 1
ATOM 2272 N N . ILE A 1 309 ? 2.986 18.007 12.391 1.00 93.44 309 ILE A N 1
ATOM 2273 C CA . ILE A 1 309 ? 2.443 17.560 13.690 1.00 93.44 309 ILE A CA 1
ATOM 2274 C C . ILE A 1 309 ? 2.214 18.735 14.650 1.00 93.44 309 ILE A C 1
ATOM 2276 O O . ILE A 1 309 ? 1.337 18.670 15.510 1.00 93.44 309 ILE A O 1
ATOM 2280 N N . THR A 1 310 ? 3.020 19.791 14.535 1.00 90.19 310 THR A N 1
ATOM 2281 C CA . THR A 1 310 ? 2.985 20.943 15.454 1.00 90.19 310 THR A CA 1
ATOM 2282 C C . THR A 1 310 ? 1.978 22.033 15.077 1.00 90.19 310 THR A C 1
ATOM 2284 O O . THR A 1 310 ? 1.814 22.982 15.848 1.00 90.19 310 THR A O 1
ATOM 2287 N N . GLN A 1 311 ? 1.335 21.917 13.912 1.00 81.38 311 GLN A N 1
ATOM 2288 C CA . GLN A 1 311 ? 0.325 22.852 13.398 1.00 81.38 311 GLN A CA 1
ATOM 2289 C C . GLN A 1 311 ? -1.085 22.454 13.839 1.00 81.38 311 GLN A C 1
ATOM 2291 O O . GLN A 1 311 ? -1.853 23.382 14.182 1.00 81.38 311 GLN A O 1
#

Radius of gyration: 19.96 Å; Cα contacts (8 Å, |Δi|>4): 662; chains: 1; bounding box: 49×44×52 Å

Solvent-accessible surface area (backbone atoms only — not comparable to full-atom values): 15644 Å² total; per-residue (Å²): 132,70,63,62,46,79,41,42,47,68,58,48,32,51,37,52,74,69,62,45,46,32,76,54,80,78,86,55,54,60,28,59,13,47,50,36,29,30,32,57,96,96,36,35,44,34,39,59,53,26,29,40,63,36,51,30,31,36,30,29,42,89,73,35,88,65,78,54,65,29,51,66,48,40,44,57,47,16,64,43,86,59,15,21,36,32,50,53,79,77,38,45,76,67,50,43,13,40,19,42,13,56,68,36,55,54,46,54,95,88,54,43,61,41,36,65,34,75,28,37,31,51,23,47,47,52,51,51,58,45,55,71,22,35,54,90,86,50,83,44,50,71,48,25,54,48,37,43,26,74,60,63,21,20,31,34,48,46,40,64,82,47,54,65,54,43,57,70,68,22,93,78,57,51,75,40,64,36,54,47,30,26,32,76,95,66,69,28,51,29,35,32,50,40,39,39,30,26,49,26,37,31,51,80,61,49,74,70,60,39,53,52,50,54,51,50,51,57,54,55,36,34,43,74,45,17,40,52,48,15,65,76,68,77,40,45,31,18,24,55,75,23,58,71,38,69,81,43,59,71,39,57,58,52,35,28,45,51,77,44,47,78,74,13,42,37,60,41,54,44,66,31,46,54,21,27,47,48,12,37,46,72,33,49,51,37,38,76,70,66,76,35,54,44,63,61,30,20,44,51,16,30,55,44,13,57,54,54,63,77,107

Secondary structure (DSSP, 8-state):
--SEEEEEHHHHHHHHHTT-EE-B---S-B-HHHHHHTEETTEE-SEEEEEE--EEEEEETTT-SS--SBHHHHHHHHTSTT--EE--TT-HHHHHHHHHHTT--SB-TTS-B--SSHHHHHHHHHHHHHHTTS-TT--SHHHHHHHHHTTS-SEEEEEGGGHHHHHHH-SS--EEEEPPPEETTTTEEP-PPPEEEEEEEETT--HHHHHHHHHHHHHHTSHHHHHHHHHHHTSEESBTTGGG-HHHHHSHHHHHHHHHHTTPPP--SSHHHHHHHHHHHHHHHHHHTTSS-HHHHHHHHHHHHHHHHT-

Mean predicted aligned error: 3.52 Å

Sequence (311 aa):
PPDLIWADQETLAGLLADGQLQAVQSKGDPLPGLLENASADGKLWGVPLSAQGSLLLLYNRALSADPPATSDELIARSRKGQGGLVLAWDEPRWLLPWLYGFGGSITDADGQPTLDTPAMAAALNLFKELALANPAEVKTYGGGQRWFGEGEVAFAIDGDWSLAAYRALSETLDLGVAPLPVVPATGRRALPPLGGSFLMFQHDLAGDDLTRAKALATFLEQPTIQARLAHALGRLPASRQALNDPAIRVDPALAAAATMAGQAPGLPPTAAARCALFGIDVWLPSLLRGKLDQAATATAMQEEAEACITQ

Nearest PDB structures (foldseek):
  6ffl-assembly1_A  TM=7.775E-01  e=8.141E-20  Bdellovibrio bacteriovorus HD100
  2zyo-assembly1_A  TM=8.793E-01  e=9.397E-19  Thermoactinomyces vulgaris
  3k02-assembly1_A  TM=7.860E-01  e=5.521E-19  Streptomyces glaucescens
  5tu0-assembly1_A  TM=8.809E-01  e=1.187E-16  Listeria monocytogenes EGD-e
  5yse-assembly1_A  TM=7.865E-01  e=8.182E-17  Listeria innocua Clip11262